Protein AF-A0A1C3NL38-F1 (afdb_monomer_lite)

Secondary structure (DSSP, 8-state):
-----HHHHHHHHHHHHHHHHHHHHHHHHHHHHHHHHHHS-----PPP--TT--EEE---TTTSS-GGG-EEETT------S-TTSBPTTSSBPPS-EEEEEEEEEE-TT--TTS-TTTT-EEEEEEEE---EEPPPP-SEES--SEEETTEEE-EEEEEEEEETTEEEEEEEEEEEES---------

pLDDT: mean 82.78, std 11.39, range [43.09, 95.5]

InterPro domains:
  IPR006311 Twin-arginine translocation pathway, signal sequence [PS51318] (1-37)
  IPR008557 Alkaline phosphatase PhoX [PF05787] (51-188)
  IPR019546 Twin-arginine translocation pathway, signal sequence, bacterial/archaeal [PF10518] (8-25)
  IPR019546 Twin-arginine translocation pathway, signal sequence, bacterial/archaeal [TIGR01409] (8-37)

Structure (mmCIF, N/CA/C/O backbone):
data_AF-A0A1C3NL38-F1
#
_entry.id   AF-A0A1C3NL38-F1
#
loop_
_atom_site.group_PDB
_atom_site.id
_atom_site.type_symbol
_atom_site.label_atom_id
_atom_site.label_alt_id
_atom_site.label_comp_id
_atom_site.label_asym_id
_atom_site.label_entity_id
_atom_site.label_seq_id
_atom_site.pdbx_PDB_ins_code
_atom_site.Cartn_x
_atom_site.Cartn_y
_atom_site.Cartn_z
_atom_site.occupancy
_atom_site.B_iso_or_equiv
_atom_site.auth_seq_id
_atom_site.auth_comp_id
_atom_site.auth_asym_id
_atom_site.auth_atom_id
_atom_site.pdbx_PDB_model_num
ATOM 1 N N . MET A 1 1 ? 46.539 16.475 67.174 1.00 43.09 1 MET A N 1
ATOM 2 C CA . MET A 1 1 ? 45.184 16.262 67.731 1.00 43.09 1 MET A CA 1
ATOM 3 C C . MET A 1 1 ? 44.188 16.919 66.783 1.00 43.09 1 MET A C 1
ATOM 5 O O . MET A 1 1 ? 44.286 18.130 66.623 1.00 43.09 1 MET A O 1
ATOM 9 N N . PRO A 1 2 ? 43.320 16.178 66.072 1.00 51.56 2 PRO A N 1
ATOM 10 C CA . PRO A 1 2 ? 42.312 16.804 65.223 1.00 51.56 2 PRO A CA 1
ATOM 11 C C . PRO A 1 2 ? 41.216 17.409 66.110 1.00 51.56 2 PRO A C 1
ATOM 13 O O . PRO A 1 2 ? 40.665 16.737 66.980 1.00 51.56 2 PRO A O 1
ATOM 16 N N . ILE A 1 3 ? 40.947 18.697 65.914 1.00 60.25 3 ILE A N 1
ATOM 17 C CA . ILE A 1 3 ? 39.916 19.451 66.630 1.00 60.25 3 ILE A CA 1
ATOM 18 C C . ILE A 1 3 ? 38.555 18.971 66.114 1.00 60.25 3 ILE A C 1
ATOM 20 O O . ILE A 1 3 ? 38.251 19.107 64.929 1.00 60.25 3 ILE A O 1
ATOM 24 N N . PHE A 1 4 ? 37.744 18.378 66.991 1.00 60.69 4 PHE A N 1
ATOM 25 C CA . PHE A 1 4 ? 36.340 18.102 66.698 1.00 60.69 4 PHE A CA 1
ATOM 26 C C . PHE A 1 4 ? 35.598 19.437 66.582 1.00 60.69 4 PHE A C 1
ATOM 28 O O . PHE A 1 4 ? 35.407 20.121 67.583 1.00 60.69 4 PHE A O 1
ATOM 35 N N . ASP A 1 5 ? 35.184 19.802 65.368 1.00 66.06 5 ASP A N 1
ATOM 36 C CA . ASP A 1 5 ? 34.376 20.996 65.118 1.00 66.06 5 ASP A CA 1
ATOM 37 C C . ASP A 1 5 ? 32.878 20.626 65.016 1.00 66.06 5 ASP A C 1
ATOM 39 O O . ASP A 1 5 ? 32.438 20.065 64.000 1.00 66.06 5 ASP A O 1
ATOM 43 N N . PRO A 1 6 ? 32.067 20.910 66.054 1.00 69.38 6 PRO A N 1
ATOM 44 C CA . PRO A 1 6 ? 30.634 20.630 66.050 1.00 69.38 6 PRO A CA 1
ATOM 45 C C . PRO A 1 6 ? 29.865 21.422 64.980 1.00 69.38 6 PRO A C 1
ATOM 47 O O . PRO A 1 6 ? 28.791 20.968 64.568 1.00 69.38 6 PRO A O 1
ATOM 50 N N . ALA A 1 7 ? 30.407 22.536 64.470 1.00 72.88 7 ALA A N 1
ATOM 51 C CA . ALA A 1 7 ? 29.762 23.347 63.439 1.00 72.88 7 ALA A CA 1
ATOM 52 C C . ALA A 1 7 ? 29.667 22.601 62.096 1.00 72.88 7 ALA A C 1
ATOM 54 O O . ALA A 1 7 ? 28.602 22.579 61.476 1.00 72.88 7 ALA A O 1
ATOM 55 N N . ARG A 1 8 ? 30.717 21.868 61.686 1.00 67.31 8 ARG A N 1
ATOM 56 C CA . ARG A 1 8 ? 30.687 21.023 60.468 1.00 67.31 8 ARG A CA 1
ATOM 57 C C . ARG A 1 8 ? 29.598 19.951 60.520 1.00 67.31 8 ARG A C 1
ATOM 59 O O . ARG A 1 8 ? 28.939 19.676 59.517 1.00 67.31 8 ARG A O 1
ATOM 66 N N . ARG A 1 9 ? 29.384 19.354 61.696 1.00 70.75 9 ARG A N 1
ATOM 67 C CA . ARG A 1 9 ? 28.349 18.329 61.901 1.00 70.75 9 ARG A CA 1
ATOM 68 C C . ARG A 1 9 ? 26.943 18.920 61.820 1.00 70.75 9 ARG A C 1
ATOM 70 O O . ARG A 1 9 ? 26.041 18.249 61.325 1.00 70.75 9 ARG A O 1
ATOM 77 N N . GLN A 1 10 ? 26.748 20.147 62.300 1.00 71.56 10 GLN A N 1
ATOM 78 C CA . GLN A 1 10 ? 25.460 20.830 62.190 1.00 71.56 10 GLN A CA 1
ATOM 79 C C . GLN A 1 10 ? 25.150 21.256 60.753 1.00 71.56 10 GLN A C 1
ATOM 81 O O . GLN A 1 10 ? 24.020 21.059 60.315 1.00 71.56 10 GLN A O 1
ATOM 86 N N . VAL A 1 11 ? 26.144 21.720 59.987 1.00 73.81 11 VAL A N 1
ATOM 87 C CA . VAL A 1 11 ? 25.968 22.055 58.560 1.00 73.81 11 VAL A CA 1
ATOM 88 C C . VAL A 1 11 ? 25.549 20.829 57.741 1.00 73.81 11 VAL A C 1
ATOM 90 O O . VAL A 1 11 ? 24.588 20.913 56.984 1.00 73.81 11 VAL A O 1
ATOM 93 N N . LEU A 1 12 ? 26.192 19.671 57.941 1.00 69.19 12 LEU A N 1
ATOM 94 C CA . LEU A 1 12 ? 25.828 18.413 57.262 1.00 69.19 12 LEU A CA 1
ATOM 95 C C . LEU A 1 12 ? 24.429 17.899 57.640 1.00 69.19 12 LEU A C 1
ATOM 97 O O . LEU A 1 12 ? 23.711 17.358 56.801 1.00 69.19 12 LEU A O 1
ATOM 101 N N . LYS A 1 13 ? 24.023 18.062 58.904 1.00 66.62 13 LYS A N 1
ATOM 102 C CA . LYS A 1 13 ? 22.668 17.705 59.353 1.00 66.62 13 LYS A CA 1
ATOM 103 C C . LYS A 1 13 ? 21.613 18.662 58.791 1.00 66.62 13 LYS A C 1
ATOM 105 O O . LYS A 1 13 ? 20.541 18.211 58.398 1.00 66.62 13 LYS A O 1
ATOM 110 N N . GLY A 1 14 ? 21.923 19.958 58.726 1.00 64.19 14 GLY A N 1
ATOM 111 C CA . GLY A 1 14 ? 21.049 20.979 58.150 1.00 64.19 14 GLY A CA 1
ATOM 112 C C . GLY A 1 14 ? 20.862 20.809 56.642 1.00 64.19 14 GLY A C 1
ATOM 113 O O . GLY A 1 14 ? 19.736 20.879 56.157 1.00 64.19 14 GLY A O 1
ATOM 114 N N . SER A 1 15 ? 21.929 20.496 55.901 1.00 63.72 15 SER A N 1
ATOM 115 C CA . SER A 1 15 ? 21.852 20.270 54.453 1.00 63.72 15 SER A CA 1
ATOM 116 C C . SER A 1 15 ? 21.071 19.003 54.090 1.00 63.72 15 SER A C 1
ATOM 118 O O . SER A 1 15 ? 20.264 19.035 53.162 1.00 63.72 15 SER A O 1
ATOM 120 N N . ALA A 1 16 ? 21.221 17.915 54.854 1.00 60.31 16 ALA A N 1
ATOM 121 C CA . ALA A 1 16 ? 20.424 16.701 54.668 1.00 60.31 16 ALA A CA 1
ATOM 122 C C . ALA A 1 16 ? 18.917 16.948 54.883 1.00 60.31 16 ALA A C 1
ATOM 124 O O . ALA A 1 16 ? 18.094 16.455 54.111 1.00 60.31 16 ALA A O 1
ATOM 125 N N . ALA A 1 17 ? 18.552 17.753 55.887 1.00 60.66 17 ALA A N 1
ATOM 126 C CA . ALA A 1 17 ? 17.159 18.111 56.154 1.00 60.66 17 ALA A CA 1
ATOM 127 C C . ALA A 1 17 ? 16.545 18.968 55.031 1.00 60.66 17 ALA A C 1
ATOM 129 O O . ALA A 1 17 ? 15.412 18.720 54.620 1.00 60.66 17 ALA A O 1
ATOM 130 N N . VAL A 1 18 ? 17.301 19.929 54.485 1.00 63.94 18 VAL A N 1
ATOM 131 C CA . VAL A 1 18 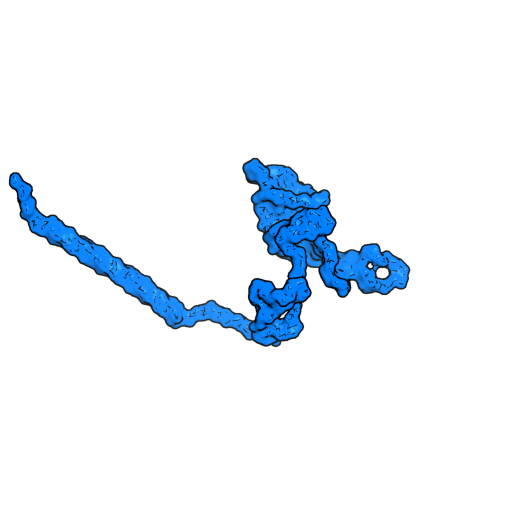? 16.855 20.774 53.360 1.00 63.94 18 VAL A CA 1
ATOM 132 C C . VAL A 1 18 ? 16.649 19.948 52.085 1.00 63.94 18 VAL A C 1
ATOM 134 O O . VAL A 1 18 ? 15.637 20.113 51.405 1.00 63.94 18 VAL A O 1
ATOM 137 N N . MET A 1 19 ? 17.554 19.011 51.788 1.00 64.31 19 MET A N 1
ATOM 138 C CA . MET A 1 19 ? 17.425 18.112 50.632 1.00 64.31 19 MET A CA 1
ATOM 139 C C . MET A 1 19 ? 16.209 17.183 50.755 1.00 64.31 19 MET A C 1
ATOM 141 O O . MET A 1 19 ? 15.470 17.006 49.786 1.00 64.31 19 MET A O 1
ATOM 145 N N . ALA A 1 20 ? 15.959 16.630 51.947 1.00 59.84 20 ALA A N 1
ATOM 146 C CA . ALA A 1 20 ? 14.792 15.785 52.203 1.00 59.84 20 ALA A CA 1
ATOM 147 C C . ALA A 1 20 ? 13.471 16.567 52.083 1.00 59.84 20 ALA A C 1
ATOM 149 O O . ALA A 1 20 ? 12.524 16.082 51.466 1.00 59.84 20 ALA A O 1
ATOM 150 N N . ALA A 1 21 ? 13.418 17.798 52.604 1.00 63.69 21 ALA A N 1
ATOM 151 C CA . ALA A 1 21 ? 12.253 18.671 52.462 1.00 63.69 21 ALA A CA 1
ATOM 152 C C . ALA A 1 21 ? 11.991 19.051 50.993 1.00 63.69 21 ALA A C 1
ATOM 154 O O . ALA A 1 21 ? 10.844 19.028 50.547 1.00 63.69 21 ALA A O 1
ATOM 155 N N . GLY A 1 22 ? 13.047 19.326 50.219 1.00 67.19 22 GLY A N 1
ATOM 156 C CA . GLY A 1 22 ? 12.946 19.589 48.781 1.00 67.19 22 GLY A CA 1
ATOM 157 C C . GLY A 1 22 ? 12.440 18.384 47.980 1.00 67.19 22 GLY A C 1
ATOM 158 O O . GLY A 1 22 ? 11.599 18.547 47.097 1.00 67.19 22 GLY A O 1
ATOM 159 N N . ALA A 1 23 ? 12.893 17.172 48.318 1.00 69.69 23 ALA A N 1
ATOM 160 C CA . ALA A 1 23 ? 12.442 15.933 47.680 1.00 69.69 23 ALA A CA 1
ATOM 161 C C . ALA A 1 23 ? 10.980 15.590 48.014 1.00 69.69 23 ALA A C 1
ATOM 163 O O . ALA A 1 23 ? 10.221 15.191 47.136 1.00 69.69 23 ALA A O 1
ATOM 164 N N . LEU A 1 24 ? 10.557 15.782 49.267 1.00 74.38 24 LEU A N 1
ATOM 165 C CA . LEU A 1 24 ? 9.160 15.590 49.666 1.00 74.38 24 LEU A CA 1
ATOM 166 C C . LEU A 1 24 ? 8.241 16.640 49.030 1.00 74.38 24 LEU A C 1
ATOM 168 O O . LEU A 1 24 ? 7.151 16.303 48.574 1.00 74.38 24 LEU A O 1
ATOM 172 N N . GLY A 1 25 ? 8.689 17.896 48.947 1.00 74.81 25 GLY A N 1
ATOM 173 C CA . GLY A 1 25 ? 7.954 18.966 48.273 1.00 74.81 25 GLY A CA 1
ATOM 174 C C . GLY A 1 25 ? 7.772 18.703 46.776 1.00 74.81 25 GLY A C 1
ATOM 175 O O . GLY A 1 25 ? 6.667 18.862 46.256 1.00 74.81 25 GLY A O 1
ATOM 176 N N . SER A 1 26 ? 8.821 18.241 46.087 1.00 73.06 26 SER A N 1
ATOM 177 C CA . SER A 1 26 ? 8.750 17.916 44.658 1.00 73.06 26 SER A CA 1
ATOM 178 C C . SER A 1 26 ? 7.904 16.672 44.380 1.00 73.06 26 SER A C 1
ATOM 180 O O . SER A 1 26 ? 7.097 16.698 43.449 1.00 73.06 26 SER A O 1
ATOM 182 N N . LEU A 1 27 ? 7.998 15.626 45.212 1.00 79.56 27 LEU A N 1
ATOM 183 C CA . LEU A 1 27 ? 7.108 14.464 45.121 1.00 79.56 27 LEU A CA 1
ATOM 184 C C . LEU A 1 27 ? 5.652 14.857 45.358 1.00 79.56 27 LEU A C 1
ATOM 186 O O . LEU A 1 27 ? 4.790 14.446 44.592 1.00 79.56 27 LEU A O 1
ATOM 190 N N . SER A 1 28 ? 5.370 15.684 46.365 1.00 78.69 28 SER A N 1
ATOM 191 C CA . SER A 1 28 ? 4.002 16.120 46.666 1.00 78.69 28 SER A CA 1
ATOM 192 C C . SER A 1 28 ? 3.419 16.991 45.544 1.00 78.69 28 SER A C 1
ATOM 194 O O . SER A 1 28 ? 2.253 16.842 45.182 1.00 78.69 28 SER A O 1
ATOM 196 N N . ALA A 1 29 ? 4.243 17.831 44.904 1.00 79.00 29 ALA A N 1
ATOM 197 C CA . ALA A 1 29 ? 3.858 18.581 43.707 1.00 79.00 29 ALA A CA 1
ATOM 198 C C . ALA A 1 29 ? 3.630 17.675 42.479 1.00 79.00 29 ALA A C 1
ATOM 200 O O . ALA A 1 29 ? 2.726 17.916 41.681 1.00 79.00 29 ALA A O 1
ATOM 201 N N . LEU A 1 30 ? 4.414 16.606 42.314 1.00 77.75 30 LEU A N 1
ATOM 202 C CA . LEU A 1 30 ? 4.166 15.584 41.290 1.00 77.75 30 LEU A CA 1
ATOM 203 C C . LEU A 1 30 ? 2.865 14.822 41.572 1.00 77.75 30 LEU A C 1
ATOM 205 O O . LEU A 1 30 ? 2.072 14.610 40.655 1.00 77.75 30 LEU A O 1
ATOM 209 N N . GLN A 1 31 ? 2.620 14.464 42.833 1.00 83.56 31 GLN A N 1
ATOM 210 C CA . GLN A 1 31 ? 1.405 13.788 43.281 1.00 83.56 31 GLN A CA 1
ATOM 211 C C . GLN A 1 31 ? 0.169 14.665 43.045 1.00 83.56 31 GLN A C 1
ATOM 213 O O . GLN A 1 31 ? -0.839 14.176 42.541 1.00 83.56 31 GLN A O 1
ATOM 218 N N . SER A 1 32 ? 0.252 15.966 43.345 1.00 81.38 32 SER A N 1
ATOM 219 C CA . SER A 1 32 ? -0.847 16.910 43.125 1.00 81.38 32 SER A CA 1
ATOM 220 C C . SER A 1 32 ? -1.116 17.132 41.639 1.00 81.38 32 SER A C 1
ATOM 222 O O . SER A 1 32 ? -2.275 17.156 41.232 1.00 81.38 32 SER A O 1
ATOM 224 N N . ARG A 1 33 ? -0.077 17.198 40.794 1.00 78.38 33 ARG A N 1
ATOM 225 C CA . ARG A 1 33 ? -0.245 17.242 39.331 1.00 78.38 33 ARG A CA 1
ATOM 226 C C . ARG A 1 33 ? -0.879 15.968 38.777 1.00 78.38 33 ARG A C 1
ATOM 228 O O . ARG A 1 33 ? -1.719 16.071 37.889 1.00 78.38 33 ARG A O 1
ATOM 235 N N . GLN A 1 34 ? -0.524 14.794 39.299 1.00 79.81 34 GLN A N 1
ATOM 236 C CA . GLN A 1 34 ? -1.177 13.538 38.916 1.00 79.81 34 GLN A CA 1
ATOM 237 C C . GLN A 1 34 ? -2.639 13.489 39.376 1.00 79.81 34 GLN A C 1
ATOM 239 O O . GLN A 1 34 ? -3.508 13.126 38.588 1.00 79.81 34 GLN A O 1
ATOM 244 N N . ALA A 1 35 ? -2.935 13.919 40.604 1.00 75.94 35 ALA A N 1
ATOM 245 C CA . ALA A 1 35 ? -4.302 13.996 41.114 1.00 75.94 35 ALA A CA 1
ATOM 246 C C . ALA A 1 35 ? -5.160 14.991 40.312 1.00 75.94 35 ALA A C 1
ATOM 248 O O . ALA A 1 35 ? -6.294 14.680 39.958 1.00 75.94 35 ALA A O 1
ATOM 249 N N . HIS A 1 36 ? -4.605 16.151 39.946 1.00 75.94 36 HIS A N 1
ATOM 250 C CA . HIS A 1 36 ? -5.272 17.110 39.063 1.00 75.94 36 HIS A CA 1
ATOM 251 C C . HIS A 1 36 ? -5.460 16.576 37.641 1.00 75.94 36 HIS A C 1
ATOM 253 O O . HIS A 1 36 ? -6.476 16.884 37.029 1.00 75.94 36 HIS A O 1
ATOM 259 N N . ALA A 1 37 ? -4.536 15.770 37.114 1.00 65.31 37 ALA A N 1
ATOM 260 C CA . ALA A 1 37 ? -4.701 15.123 35.812 1.00 65.31 37 ALA A CA 1
ATOM 261 C C . ALA A 1 37 ? -5.766 14.012 35.836 1.00 65.31 37 ALA A C 1
ATOM 263 O O . ALA A 1 37 ? -6.482 13.847 34.856 1.00 65.31 37 ALA A O 1
ATOM 264 N N . ALA A 1 38 ? -5.900 13.289 36.951 1.00 65.94 38 ALA A N 1
ATOM 265 C CA . ALA A 1 38 ? -6.928 12.266 37.142 1.00 65.94 38 ALA A CA 1
ATOM 266 C C . ALA A 1 38 ? -8.327 12.858 37.402 1.00 65.94 38 ALA A C 1
ATOM 268 O O . ALA A 1 38 ? -9.328 12.264 37.012 1.00 65.94 38 ALA A O 1
ATOM 269 N N . ALA A 1 39 ? -8.397 14.016 38.069 1.00 67.06 39 ALA A N 1
ATOM 270 C CA . ALA A 1 39 ? -9.647 14.716 38.374 1.00 67.06 39 ALA A CA 1
ATOM 271 C C . ALA A 1 39 ? -10.075 15.711 37.284 1.00 67.06 39 ALA A C 1
ATOM 273 O O . ALA A 1 39 ? -11.237 16.117 37.246 1.00 67.06 39 ALA A O 1
ATOM 274 N N . SER A 1 40 ? -9.158 16.119 36.403 1.00 58.78 40 SER A N 1
ATOM 275 C CA . SER A 1 40 ? -9.531 16.847 35.194 1.00 58.78 40 SER A CA 1
ATOM 276 C C . SER A 1 40 ? -10.291 15.875 34.303 1.00 58.78 40 SER A C 1
ATOM 278 O O . SER A 1 40 ? -9.727 14.830 33.968 1.00 58.78 40 SER A O 1
ATOM 280 N N . PR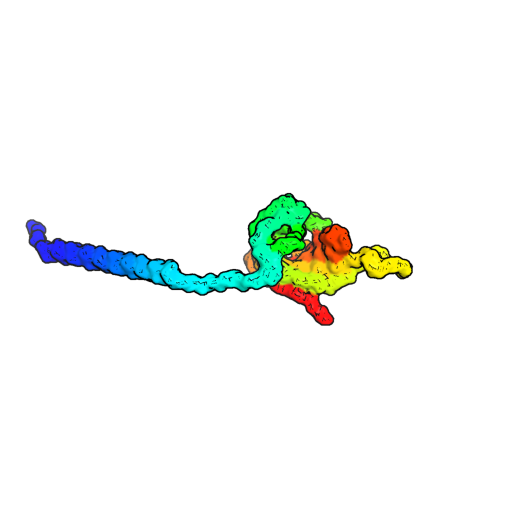O A 1 41 ? -11.541 16.173 33.904 1.00 57.19 41 PRO A N 1
ATOM 281 C CA . PRO A 1 41 ? -12.186 15.389 32.872 1.00 57.19 41 PRO A CA 1
ATOM 282 C C . PRO A 1 41 ? -11.249 15.450 31.677 1.00 57.19 41 PRO A C 1
ATOM 284 O O . PRO A 1 41 ? -10.981 16.527 31.140 1.00 57.19 41 PRO A O 1
ATOM 287 N N . SER A 1 42 ? -10.662 14.308 31.325 1.00 59.03 42 SER A N 1
ATOM 288 C CA . SER A 1 42 ? -9.885 14.214 30.108 1.00 59.03 42 SER A CA 1
ATOM 289 C C . SER A 1 42 ? -10.756 14.807 29.015 1.00 59.03 42 SER A C 1
ATOM 291 O O . SER A 1 42 ? -11.906 14.386 28.863 1.00 59.03 42 SER A O 1
ATOM 293 N N . THR A 1 43 ? -10.213 15.705 28.203 1.00 54.38 43 THR A N 1
ATOM 294 C CA . THR A 1 43 ? -10.733 15.937 26.857 1.00 54.38 43 THR A CA 1
ATOM 295 C C . THR A 1 43 ? -10.482 14.674 26.018 1.00 54.38 43 THR A C 1
ATOM 297 O O . THR A 1 43 ? -9.939 14.730 24.921 1.00 54.38 43 THR A O 1
ATOM 300 N N . GLN A 1 44 ? -10.827 13.491 26.544 1.00 54.00 44 GLN A N 1
ATOM 301 C CA . GLN A 1 44 ? -11.242 12.378 25.727 1.00 54.00 44 GLN A CA 1
ATOM 302 C C . GLN A 1 44 ? -12.458 12.922 25.006 1.00 54.00 44 GLN A C 1
ATOM 304 O O . GLN A 1 44 ? -13.545 13.048 25.569 1.00 54.00 44 GLN A O 1
ATOM 309 N N . LEU A 1 45 ? -12.231 13.320 23.760 1.00 58.97 45 LEU A N 1
ATOM 310 C CA . LEU A 1 45 ? -13.275 13.334 22.764 1.00 58.97 45 LEU A CA 1
ATOM 311 C C . LEU A 1 45 ? -13.877 11.932 22.838 1.00 58.97 45 LEU A C 1
ATOM 313 O O . LEU A 1 45 ? -13.303 10.981 22.308 1.00 58.97 45 LEU A O 1
ATOM 317 N N . ALA A 1 46 ? -14.967 11.779 23.596 1.00 60.22 46 ALA A N 1
ATOM 318 C CA . ALA A 1 46 ? -15.775 10.583 23.504 1.00 60.22 46 ALA A CA 1
ATOM 319 C C . ALA A 1 46 ? -16.015 10.391 22.003 1.00 60.22 46 ALA A C 1
ATOM 321 O O . ALA A 1 46 ? -16.346 11.384 21.337 1.00 60.22 46 ALA A O 1
ATOM 322 N N . PRO A 1 47 ? -15.760 9.192 21.448 1.00 65.75 47 PRO A N 1
ATOM 323 C CA . PRO A 1 47 ? -15.959 8.960 20.030 1.00 65.75 47 PRO A CA 1
ATOM 324 C C . PRO A 1 47 ? -17.330 9.506 19.660 1.00 65.75 47 PRO A C 1
ATOM 326 O O . PRO A 1 47 ? -18.322 9.156 20.306 1.00 65.75 47 PRO A O 1
ATOM 329 N N . VAL A 1 48 ? -17.367 10.432 18.697 1.00 70.81 48 VAL A N 1
ATOM 330 C CA . VAL A 1 48 ? -18.628 11.013 18.236 1.00 70.81 48 VAL A CA 1
ATOM 331 C C . VAL A 1 48 ? -19.562 9.839 17.950 1.00 70.81 48 VAL A C 1
ATOM 333 O O . VAL A 1 48 ? -19.146 8.941 17.210 1.00 70.81 48 VAL A O 1
ATOM 336 N N . PRO A 1 49 ? -20.770 9.795 18.548 1.00 71.19 49 PRO A N 1
ATOM 337 C CA . PRO A 1 49 ? -21.677 8.677 18.361 1.00 71.19 49 PRO A CA 1
ATOM 338 C C . PRO A 1 49 ? -21.846 8.391 16.870 1.00 71.19 49 PRO A C 1
ATOM 340 O O . PRO A 1 49 ? -22.343 9.225 16.108 1.00 71.19 49 PRO A O 1
ATOM 343 N N . SER A 1 50 ? -21.361 7.228 16.441 1.00 76.50 50 SER A N 1
ATOM 344 C CA . SER A 1 50 ? -21.435 6.833 15.043 1.00 76.50 50 SER A CA 1
ATOM 345 C C . SER A 1 50 ? -22.894 6.601 14.676 1.00 76.50 50 SER A C 1
ATOM 347 O O . SER A 1 50 ? -23.618 5.898 15.382 1.00 76.50 50 SER A O 1
ATOM 349 N N . ARG A 1 51 ? -23.319 7.122 13.521 1.00 84.94 51 ARG A N 1
ATOM 350 C CA . ARG A 1 51 ? -24.648 6.824 12.954 1.00 84.94 51 ARG A CA 1
ATOM 351 C C . ARG A 1 51 ? -24.838 5.334 12.651 1.00 84.94 51 ARG A C 1
ATOM 353 O O . ARG A 1 51 ? -25.964 4.898 12.455 1.00 84.94 51 ARG A O 1
ATOM 360 N N . TYR A 1 52 ? -23.745 4.574 12.610 1.00 82.19 52 TYR A N 1
ATOM 361 C CA . TYR A 1 52 ? -23.731 3.145 12.317 1.00 82.19 52 TYR A CA 1
ATOM 362 C C . TYR A 1 52 ? -23.819 2.257 13.572 1.00 82.19 52 TYR A C 1
ATOM 364 O O . TYR A 1 52 ? -23.866 1.038 13.443 1.00 82.19 52 TYR A O 1
ATOM 372 N N . GLY A 1 53 ? -23.869 2.842 14.774 1.00 85.69 53 GLY A N 1
ATOM 373 C CA . GLY A 1 53 ? -23.954 2.102 16.035 1.00 85.69 53 GLY A CA 1
ATOM 374 C C . GLY A 1 53 ? -22.594 1.834 16.698 1.00 85.69 53 GLY A C 1
ATOM 375 O O . GLY A 1 53 ? -21.570 2.367 16.256 1.00 85.69 53 GLY A O 1
ATOM 376 N N . PRO A 1 54 ? -22.580 1.058 17.799 1.00 86.56 54 PRO A N 1
ATOM 377 C CA . PRO A 1 54 ? -21.365 0.762 18.550 1.00 86.56 54 PRO A CA 1
ATOM 378 C C . PRO A 1 54 ? -20.409 -0.110 17.734 1.00 86.56 54 PRO A C 1
ATOM 380 O O . PRO A 1 54 ? -20.833 -0.939 16.930 1.00 86.56 54 PRO A O 1
ATOM 383 N N . LEU A 1 55 ? -19.110 0.073 17.961 1.00 86.56 55 LEU A N 1
ATOM 384 C CA . LEU A 1 55 ? -18.074 -0.737 17.334 1.00 86.56 55 LEU A CA 1
ATOM 385 C C . LEU A 1 55 ? -17.928 -2.063 18.094 1.00 86.56 55 LEU A C 1
ATOM 387 O O . LEU A 1 55 ? -17.938 -2.079 19.324 1.00 86.56 55 LEU A O 1
ATOM 391 N N . ALA A 1 56 ? -17.781 -3.165 17.365 1.00 85.94 56 ALA A N 1
ATOM 392 C CA . ALA A 1 56 ? -17.517 -4.485 17.929 1.00 85.94 56 ALA A CA 1
ATOM 393 C C . ALA A 1 56 ? -16.452 -5.213 17.096 1.00 85.94 56 ALA A C 1
ATOM 395 O O . ALA A 1 56 ? -16.381 -4.979 15.888 1.00 85.94 56 ALA A O 1
ATOM 396 N N . PRO A 1 57 ? -15.619 -6.087 17.694 1.00 88.88 57 PRO A N 1
ATOM 397 C CA . PRO A 1 57 ? -14.628 -6.851 16.942 1.00 88.88 57 PRO A CA 1
ATOM 398 C C . PRO A 1 57 ? -15.287 -7.674 15.832 1.00 88.88 57 PRO A C 1
ATOM 400 O O . PRO A 1 57 ? -16.227 -8.426 16.090 1.00 88.88 57 PRO A O 1
ATOM 403 N N . VAL A 1 58 ? -14.771 -7.557 14.609 1.00 88.62 58 VAL A N 1
ATOM 404 C CA . VAL A 1 58 ? -15.231 -8.347 13.459 1.00 88.62 58 VAL A CA 1
ATOM 405 C C . VAL A 1 58 ? -14.107 -9.275 13.001 1.00 88.62 58 VAL A C 1
ATOM 407 O O . VAL A 1 58 ? -12.934 -8.896 12.992 1.00 88.62 58 VAL A O 1
ATOM 410 N N . ALA A 1 59 ? -14.452 -10.512 12.644 1.00 89.31 59 ALA A N 1
ATOM 411 C CA . ALA A 1 59 ? -13.503 -11.453 12.063 1.00 89.31 59 ALA A CA 1
ATOM 412 C C . ALA A 1 59 ? -13.182 -11.060 10.615 1.00 89.31 59 ALA A C 1
ATOM 414 O O . ALA A 1 59 ? -14.082 -10.778 9.822 1.00 89.31 59 ALA A O 1
ATOM 415 N N . ASP A 1 60 ? -11.897 -11.057 10.277 1.00 89.38 60 ASP A N 1
ATOM 416 C CA . ASP A 1 60 ? -11.423 -10.873 8.913 1.00 89.38 60 ASP A CA 1
ATOM 417 C C . ASP A 1 60 ? -11.918 -12.017 8.024 1.00 89.38 60 ASP A C 1
ATOM 419 O O . ASP A 1 60 ? -11.744 -13.190 8.350 1.00 89.38 60 ASP A O 1
ATOM 423 N N . GLN A 1 61 ? -12.480 -11.692 6.863 1.00 89.44 61 GLN A N 1
ATOM 424 C CA . GLN A 1 61 ? -12.922 -12.699 5.898 1.00 89.44 61 GLN A CA 1
ATOM 425 C C . GLN A 1 61 ? -11.768 -13.502 5.280 1.00 89.44 61 GLN A C 1
ATOM 427 O O . GLN A 1 61 ? -12.010 -14.597 4.775 1.00 89.44 61 GLN A O 1
ATOM 432 N N . SER A 1 62 ? -10.537 -12.979 5.283 1.00 86.62 62 SER A N 1
ATOM 433 C CA . SER A 1 62 ? -9.375 -13.706 4.751 1.00 86.62 62 SER A CA 1
ATOM 434 C C . SER A 1 62 ? -8.793 -14.702 5.754 1.00 86.62 62 SER A C 1
ATOM 436 O O . SER A 1 62 ? -8.476 -15.823 5.370 1.00 86.62 62 SER A O 1
ATOM 438 N N . THR A 1 63 ? -8.649 -14.318 7.024 1.00 85.25 63 THR A N 1
ATOM 439 C CA . THR A 1 63 ? -7.991 -15.157 8.046 1.00 85.25 63 THR A CA 1
ATOM 440 C C . THR A 1 63 ? -8.950 -15.835 9.024 1.00 85.25 63 THR A C 1
ATOM 442 O O . THR A 1 63 ? -8.548 -16.754 9.731 1.00 85.25 63 THR A O 1
ATOM 445 N N . GLY A 1 64 ? -10.208 -15.395 9.098 1.00 83.75 64 GLY A N 1
ATOM 446 C CA . GLY A 1 64 ? -11.184 -15.856 10.091 1.00 83.75 64 GLY A CA 1
ATOM 447 C C . GLY A 1 64 ? -10.922 -15.342 11.511 1.00 83.75 64 GLY A C 1
ATOM 448 O O . GLY A 1 64 ? -11.655 -15.694 12.433 1.00 83.75 64 GLY A O 1
ATOM 449 N N . LEU A 1 65 ? -9.896 -14.509 11.703 1.00 84.44 65 LEU A N 1
ATOM 450 C CA . LEU A 1 65 ? -9.498 -13.978 13.003 1.00 84.44 65 LEU A CA 1
ATOM 451 C C . LEU A 1 65 ? -9.873 -12.497 13.116 1.00 84.44 65 LEU A C 1
ATOM 453 O O . LEU A 1 65 ? -9.830 -11.774 12.121 1.00 84.44 65 LEU A O 1
ATOM 457 N N . PRO A 1 66 ? -10.224 -11.999 14.313 1.00 80.75 66 PRO A N 1
ATOM 458 C CA . PRO A 1 66 ? -10.366 -10.568 14.541 1.00 80.75 66 PRO A CA 1
ATOM 459 C C . PRO A 1 66 ? -8.978 -9.916 14.546 1.00 80.75 66 PRO A C 1
ATOM 461 O O . PRO A 1 66 ? -8.323 -9.805 15.585 1.00 80.75 66 PRO A O 1
ATOM 464 N N . LEU A 1 67 ? -8.502 -9.517 13.367 1.00 77.81 67 LEU A N 1
ATOM 465 C CA . LEU A 1 67 ? -7.201 -8.878 13.217 1.00 77.81 67 LEU A CA 1
ATOM 466 C C . LEU A 1 67 ? -7.196 -7.513 13.902 1.00 77.81 67 LEU A C 1
ATOM 468 O O . LEU A 1 67 ? -8.138 -6.738 13.759 1.00 77.81 67 LEU A O 1
ATOM 472 N N . LEU A 1 68 ? -6.119 -7.234 14.645 1.00 62.38 68 LEU A N 1
ATOM 473 C CA . LEU A 1 68 ? -5.805 -5.930 15.249 1.00 62.38 68 LEU A CA 1
ATOM 474 C C . LEU A 1 68 ? -6.960 -5.270 16.019 1.00 62.38 68 LEU A C 1
ATOM 476 O O . LEU A 1 68 ? -7.052 -4.047 16.049 1.00 62.38 68 LEU A O 1
ATOM 480 N N . GLN A 1 69 ? -7.850 -6.067 16.625 1.00 65.06 69 GLN A N 1
ATOM 481 C CA . GLN A 1 69 ? -9.070 -5.553 17.256 1.00 65.06 69 GLN A CA 1
ATOM 482 C C . GLN A 1 69 ? -9.813 -4.570 16.338 1.00 65.06 69 GLN A C 1
ATOM 484 O O . GLN A 1 69 ? -10.280 -3.525 16.796 1.00 65.06 69 GLN A O 1
ATOM 489 N N . LEU A 1 70 ? -9.887 -4.867 15.036 1.00 73.56 70 LEU A N 1
ATOM 490 C CA . LEU A 1 70 ? -10.625 -4.030 14.109 1.00 73.56 70 LEU A CA 1
ATOM 491 C C . LEU A 1 70 ? -12.103 -4.128 14.472 1.00 73.56 70 LEU A C 1
ATOM 493 O O . LEU A 1 70 ? -12.773 -5.140 14.242 1.00 73.56 70 LEU A O 1
ATOM 497 N N . GLN A 1 71 ? -12.576 -3.072 15.122 1.00 83.44 71 GLN A N 1
ATOM 498 C CA . GLN A 1 71 ? -13.944 -2.967 15.568 1.00 83.44 71 GLN A CA 1
ATOM 499 C C . GLN A 1 71 ? -14.730 -2.204 14.512 1.00 83.44 71 GLN A C 1
ATOM 501 O O . GLN A 1 71 ? -14.403 -1.062 14.188 1.00 83.44 71 GLN A O 1
ATOM 506 N N . LEU A 1 72 ? -15.759 -2.844 13.971 1.00 84.56 72 LEU A N 1
ATOM 507 C CA . LEU A 1 72 ? -16.651 -2.239 12.994 1.00 84.56 72 LEU A CA 1
ATOM 508 C C . LEU A 1 72 ? -18.066 -2.166 13.570 1.00 84.56 72 LEU A C 1
ATOM 510 O O . LEU A 1 72 ? -18.407 -2.950 14.462 1.00 84.56 72 LEU A O 1
ATOM 514 N N . PRO A 1 73 ? -18.901 -1.233 13.089 1.00 87.50 73 PRO A N 1
ATOM 515 C CA . PRO A 1 73 ? -20.306 -1.231 13.447 1.00 87.50 73 PRO A CA 1
ATOM 516 C C . PRO A 1 73 ? -21.012 -2.492 12.937 1.00 87.50 73 PRO A C 1
ATOM 518 O O . PRO A 1 73 ? -20.546 -3.169 12.015 1.00 87.50 73 PRO A O 1
ATOM 521 N N . GLN A 1 74 ? -22.172 -2.798 13.513 1.00 84.81 74 GLN A N 1
ATOM 522 C CA . GLN A 1 74 ? -22.961 -3.953 13.097 1.00 84.81 74 GLN A CA 1
ATOM 523 C C . GLN A 1 74 ? -23.307 -3.888 11.596 1.00 84.81 74 GLN A C 1
ATOM 525 O O . GLN A 1 74 ? -23.732 -2.855 11.085 1.00 84.81 74 GLN A O 1
ATOM 530 N N . GLY A 1 75 ? -23.141 -5.014 10.895 1.00 87.12 75 GLY A N 1
ATOM 531 C CA . GLY A 1 75 ? -23.433 -5.143 9.461 1.00 87.12 75 GLY A CA 1
ATOM 532 C C . GLY A 1 75 ? -22.251 -4.842 8.534 1.00 87.12 75 GLY A C 1
ATOM 533 O O . GLY A 1 75 ? -22.353 -5.080 7.333 1.00 87.12 75 GLY A O 1
ATOM 534 N N . PHE A 1 76 ? -21.124 -4.377 9.073 1.00 89.38 76 PHE A N 1
ATOM 535 C CA . PHE A 1 76 ? -19.896 -4.191 8.308 1.00 89.38 76 PHE A CA 1
ATOM 536 C C . PHE A 1 76 ? -19.008 -5.434 8.380 1.00 89.38 76 PHE A C 1
ATOM 538 O O . PHE A 1 76 ? -18.920 -6.113 9.401 1.00 89.38 76 PHE A O 1
ATOM 545 N N . SER A 1 77 ? -18.306 -5.702 7.284 1.00 89.62 77 SER A N 1
ATOM 546 C CA . SER A 1 77 ? -17.309 -6.765 7.177 1.00 89.62 77 SER A CA 1
ATOM 547 C C . SER A 1 77 ? -16.078 -6.240 6.459 1.00 89.62 77 SER A C 1
ATOM 549 O O . SER A 1 77 ? -16.192 -5.351 5.615 1.00 89.62 77 SER A O 1
ATOM 551 N N . TYR A 1 78 ? -14.919 -6.822 6.739 1.00 89.75 78 TYR A N 1
ATOM 552 C CA . TYR A 1 78 ? -13.678 -6.485 6.054 1.00 89.75 78 TYR A CA 1
ATOM 553 C C . TYR A 1 78 ? -12.937 -7.741 5.620 1.00 89.75 78 TYR A C 1
ATOM 555 O O . TYR A 1 78 ? -13.189 -8.846 6.106 1.00 89.75 78 TYR A O 1
ATOM 563 N N . ARG A 1 79 ? -12.008 -7.530 4.694 1.00 89.50 79 ARG A N 1
ATOM 564 C CA . ARG A 1 79 ? -11.118 -8.556 4.185 1.00 89.50 79 ARG A CA 1
ATOM 565 C C . ARG A 1 79 ? -9.710 -7.995 4.057 1.00 89.50 79 ARG A C 1
ATOM 567 O O . ARG A 1 79 ? -9.520 -6.997 3.364 1.00 89.50 79 ARG A O 1
ATOM 574 N N . SER A 1 80 ? -8.740 -8.634 4.694 1.00 90.06 80 SER A N 1
ATOM 575 C CA . SER A 1 80 ? -7.322 -8.304 4.544 1.00 90.06 80 SER A CA 1
ATOM 576 C C . SER A 1 80 ? -6.763 -8.851 3.222 1.00 90.06 80 SER A C 1
ATOM 578 O O . SER A 1 80 ? -7.211 -9.891 2.727 1.00 90.06 80 SER A O 1
ATOM 580 N N . PHE A 1 81 ? -5.795 -8.153 2.626 1.00 91.56 81 PHE A N 1
ATOM 581 C CA . PHE A 1 81 ? -5.148 -8.568 1.380 1.00 91.56 81 PHE A CA 1
ATOM 582 C C . PHE A 1 81 ? -3.738 -7.983 1.252 1.00 91.56 81 PHE A C 1
ATOM 584 O O . PHE A 1 81 ? -3.498 -6.860 1.697 1.00 91.56 81 PHE A O 1
ATOM 591 N N . GLY A 1 82 ? -2.832 -8.748 0.630 1.00 90.62 82 GLY A N 1
ATOM 592 C CA . GLY A 1 82 ? -1.469 -8.329 0.302 1.00 90.62 82 GLY A CA 1
ATOM 593 C C . GLY A 1 82 ? -0.652 -7.937 1.526 1.00 90.62 82 GLY A C 1
ATOM 594 O O . GLY A 1 82 ? -0.351 -6.752 1.679 1.00 90.62 82 GLY A O 1
ATOM 595 N N . TRP A 1 83 ? -0.357 -8.900 2.406 1.00 92.56 83 TRP A N 1
ATOM 596 C CA . TRP A 1 83 ? 0.338 -8.671 3.675 1.00 92.56 83 TRP A CA 1
ATOM 597 C C . TRP A 1 83 ? 1.843 -8.539 3.459 1.00 92.56 83 TRP A C 1
ATOM 599 O O . TRP A 1 83 ? 2.406 -9.160 2.565 1.00 92.56 83 TRP A O 1
ATOM 609 N N . SER A 1 84 ? 2.513 -7.760 4.305 1.00 92.75 84 SER A N 1
ATOM 610 C CA . SER A 1 84 ? 3.967 -7.603 4.248 1.00 92.75 84 SER A CA 1
ATOM 611 C C . SER A 1 84 ? 4.669 -8.959 4.366 1.00 92.75 84 SER A C 1
ATOM 613 O O . SER A 1 84 ? 4.417 -9.706 5.311 1.00 92.75 84 SER A O 1
ATOM 615 N N . GLY A 1 85 ? 5.575 -9.257 3.438 1.00 91.88 85 GLY A N 1
ATOM 616 C CA . GLY A 1 85 ? 6.298 -10.528 3.384 1.00 91.88 85 GLY A CA 1
ATOM 617 C C . GLY A 1 85 ? 5.577 -11.658 2.642 1.00 91.88 85 GLY A C 1
ATOM 618 O O . GLY A 1 85 ? 6.248 -12.620 2.265 1.00 91.88 85 GLY A O 1
ATOM 619 N N . ASP A 1 86 ? 4.273 -11.541 2.365 1.00 91.94 86 ASP A N 1
ATOM 620 C CA . ASP A 1 86 ? 3.574 -12.509 1.514 1.00 91.94 86 ASP A CA 1
ATOM 621 C C . ASP A 1 86 ? 4.122 -12.462 0.091 1.00 91.94 86 ASP A C 1
ATOM 623 O O . ASP A 1 86 ? 4.540 -11.418 -0.411 1.00 91.94 86 ASP A O 1
ATOM 627 N N . ARG A 1 87 ? 4.105 -13.608 -0.586 1.00 94.31 87 ARG A N 1
ATOM 628 C CA . ARG A 1 87 ? 4.584 -13.708 -1.961 1.00 94.31 87 ARG A CA 1
ATOM 629 C C . ARG A 1 87 ? 3.603 -13.023 -2.917 1.00 94.31 87 ARG A C 1
ATOM 631 O O . ARG A 1 87 ? 2.438 -13.405 -2.979 1.00 94.31 87 ARG A O 1
ATOM 638 N N . MET A 1 88 ? 4.102 -12.041 -3.660 1.00 94.38 88 MET A N 1
ATOM 639 C CA . MET A 1 88 ? 3.412 -11.385 -4.772 1.00 94.38 88 MET A CA 1
ATOM 640 C C . MET A 1 88 ? 3.427 -12.267 -6.032 1.00 94.38 88 MET A C 1
ATOM 642 O O . MET A 1 88 ? 4.121 -13.291 -6.078 1.00 94.38 88 MET A O 1
ATOM 646 N N . ASP A 1 89 ? 2.696 -11.861 -7.071 1.00 93.62 89 ASP A N 1
ATOM 647 C CA . ASP A 1 89 ? 2.559 -12.644 -8.310 1.00 93.62 89 ASP A CA 1
ATOM 648 C C . ASP A 1 89 ? 3.871 -12.756 -9.101 1.00 93.62 89 ASP A C 1
ATOM 650 O O . ASP A 1 89 ? 4.126 -13.760 -9.767 1.00 93.62 89 ASP A O 1
ATOM 654 N N . ASP A 1 90 ? 4.756 -11.769 -8.968 1.00 90.06 90 ASP A N 1
ATOM 655 C CA . ASP A 1 90 ? 6.107 -11.793 -9.538 1.00 90.06 90 ASP A CA 1
ATOM 656 C C . ASP A 1 90 ? 7.087 -12.677 -8.736 1.00 90.06 90 ASP A C 1
ATOM 658 O O . ASP A 1 90 ? 8.239 -12.884 -9.126 1.00 90.06 90 ASP A O 1
ATOM 662 N N . GLY A 1 91 ? 6.631 -13.219 -7.605 1.00 92.25 91 GLY A N 1
ATOM 663 C CA . GLY A 1 91 ? 7.399 -14.061 -6.703 1.00 92.25 91 GLY A CA 1
ATOM 664 C C . GLY A 1 91 ? 8.231 -13.318 -5.660 1.00 92.25 91 GLY A C 1
ATOM 665 O O . GLY A 1 91 ? 8.844 -13.991 -4.826 1.00 92.25 91 GLY A O 1
ATOM 666 N N . GLN A 1 92 ? 8.249 -11.984 -5.662 1.00 91.81 92 GLN A N 1
ATOM 667 C CA . GLN A 1 92 ? 8.914 -11.199 -4.621 1.00 91.81 92 GLN A CA 1
ATOM 668 C C . GLN A 1 92 ? 8.040 -11.098 -3.359 1.00 91.81 92 GLN A C 1
ATOM 670 O O . GLN A 1 92 ? 6.816 -11.208 -3.439 1.00 91.81 92 GLN A O 1
ATOM 675 N N . PRO A 1 93 ? 8.636 -10.902 -2.170 1.00 93.31 93 PRO A N 1
ATOM 676 C CA . PRO A 1 93 ? 7.861 -10.603 -0.973 1.00 93.31 93 PRO A CA 1
ATOM 677 C C . PRO A 1 93 ? 7.230 -9.211 -1.079 1.00 93.31 93 PRO A C 1
ATOM 679 O O . PRO A 1 93 ? 7.879 -8.253 -1.505 1.00 93.31 93 PRO A O 1
ATOM 682 N N . CYS A 1 94 ? 5.982 -9.086 -0.639 1.00 93.12 94 CYS A N 1
ATOM 683 C CA . CYS A 1 94 ? 5.282 -7.815 -0.554 1.00 93.12 94 CYS A CA 1
ATOM 684 C C . CYS A 1 94 ? 6.056 -6.866 0.377 1.00 93.12 94 CYS A C 1
ATOM 686 O O . CYS A 1 94 ? 6.318 -7.241 1.529 1.00 93.12 94 CYS A O 1
ATOM 688 N N . PRO A 1 95 ? 6.434 -5.657 -0.080 1.00 92.50 95 PRO A N 1
ATOM 689 C CA . PRO A 1 95 ? 7.180 -4.724 0.755 1.00 92.50 95 PRO A CA 1
ATOM 690 C C . PRO A 1 95 ? 6.340 -4.268 1.949 1.00 92.50 95 PRO A C 1
ATOM 692 O O . PRO A 1 95 ? 5.119 -4.220 1.870 1.00 92.50 95 PRO A O 1
ATOM 695 N N . ASP A 1 96 ? 6.989 -3.907 3.052 1.00 92.75 96 ASP A N 1
ATOM 696 C CA . ASP A 1 96 ? 6.321 -3.401 4.248 1.00 92.75 96 ASP A CA 1
ATOM 697 C C . ASP A 1 96 ? 5.880 -1.931 4.098 1.00 92.75 96 ASP A C 1
ATOM 699 O O . ASP A 1 96 ? 5.977 -1.339 3.019 1.00 92.75 96 ASP A O 1
ATOM 703 N N . ARG A 1 97 ? 5.374 -1.343 5.194 1.00 92.75 97 ARG A N 1
ATOM 704 C CA . ARG A 1 97 ? 4.973 0.076 5.286 1.00 92.75 97 ARG A CA 1
ATOM 705 C C . ARG A 1 97 ? 3.979 0.500 4.204 1.00 92.75 97 ARG A C 1
ATOM 707 O O . ARG A 1 97 ? 4.189 1.489 3.512 1.00 92.75 97 ARG A O 1
ATOM 714 N N . HIS A 1 98 ? 2.907 -0.276 4.060 1.00 93.12 98 HIS A N 1
ATOM 715 C CA . HIS A 1 98 ? 1.778 0.085 3.205 1.00 93.12 98 HIS A CA 1
ATOM 716 C C . HIS A 1 98 ? 1.207 1.438 3.635 1.00 93.12 98 HIS A C 1
ATOM 718 O O . HIS A 1 98 ? 0.855 1.603 4.803 1.00 93.12 98 HIS A O 1
ATOM 724 N N . ASP A 1 99 ? 1.090 2.358 2.687 1.00 93.81 99 ASP A N 1
ATOM 725 C CA . ASP A 1 99 ? 0.512 3.684 2.901 1.00 93.81 99 ASP A CA 1
ATOM 726 C C . ASP A 1 99 ? -0.551 3.963 1.817 1.00 93.81 99 ASP A C 1
ATOM 728 O O . ASP A 1 99 ? -1.200 3.031 1.325 1.00 93.81 99 ASP A O 1
ATOM 732 N N . GLY A 1 100 ? -0.774 5.230 1.471 1.00 91.75 100 GLY A N 1
ATOM 733 C CA . GLY A 1 100 ? -1.856 5.703 0.627 1.00 91.75 100 GLY A CA 1
ATOM 734 C C . GLY A 1 100 ? -2.025 4.904 -0.660 1.00 91.75 100 GLY A C 1
ATOM 735 O O . GLY A 1 100 ? -1.064 4.503 -1.323 1.00 91.75 100 GLY A O 1
ATOM 736 N N . MET A 1 101 ? -3.287 4.695 -1.023 1.00 94.44 101 MET A N 1
ATOM 737 C CA . MET A 1 101 ? -3.659 3.994 -2.240 1.00 94.44 101 MET A CA 1
ATOM 738 C C . MET A 1 101 ? -4.830 4.669 -2.941 1.00 94.44 101 MET A C 1
ATOM 740 O O . MET A 1 101 ? -5.707 5.246 -2.296 1.00 94.44 101 MET A O 1
ATOM 744 N N . ALA A 1 102 ? -4.865 4.549 -4.263 1.00 94.00 102 ALA A N 1
ATOM 745 C CA . ALA A 1 102 ? -5.932 5.093 -5.089 1.00 94.00 102 ALA A CA 1
ATOM 746 C C . ALA A 1 102 ? -6.311 4.136 -6.214 1.00 94.00 102 ALA A C 1
ATOM 748 O O . ALA A 1 102 ? -5.454 3.448 -6.765 1.00 94.00 102 ALA A O 1
ATOM 749 N N . VAL A 1 103 ? -7.592 4.146 -6.593 1.00 94.44 103 VAL A N 1
ATOM 750 C CA . VAL A 1 103 ? -8.051 3.555 -7.854 1.00 94.44 103 VAL A CA 1
ATOM 751 C C . VAL A 1 103 ? -7.613 4.484 -8.982 1.00 94.44 103 VAL A C 1
ATOM 753 O O . VAL A 1 103 ? -8.077 5.620 -9.060 1.00 94.44 103 VAL A O 1
ATOM 756 N N . VAL A 1 104 ? -6.721 4.006 -9.845 1.00 93.25 104 VAL A N 1
ATOM 757 C CA . VAL A 1 104 ? -6.141 4.793 -10.949 1.00 93.25 104 VAL A CA 1
ATOM 758 C C . VAL A 1 104 ? -6.721 4.429 -12.310 1.00 93.25 104 VAL A C 1
ATOM 760 O O . VAL A 1 104 ? -6.471 5.116 -13.294 1.00 93.25 104 VAL A O 1
ATOM 763 N N . GLY A 1 105 ? -7.494 3.347 -12.393 1.00 92.00 105 GLY A N 1
ATOM 764 C CA . GLY A 1 105 ? -8.074 2.938 -13.659 1.00 92.00 105 GLY A CA 1
ATOM 765 C C . GLY A 1 105 ? -8.962 1.710 -13.576 1.00 92.00 105 GLY A C 1
ATOM 766 O O . GLY A 1 105 ? -9.147 1.095 -12.523 1.00 92.00 105 GLY A O 1
ATOM 767 N N . LEU A 1 106 ? -9.501 1.364 -14.742 1.00 91.56 106 LEU A N 1
ATOM 768 C CA . LEU A 1 106 ? -10.314 0.182 -14.975 1.00 91.56 106 LEU A CA 1
ATOM 769 C C . LEU A 1 106 ? -9.655 -0.658 -16.064 1.00 91.56 106 LEU A C 1
ATOM 771 O O . LEU A 1 106 ? -9.326 -0.147 -17.135 1.00 91.56 106 LEU A O 1
ATOM 775 N N . ARG A 1 107 ? -9.508 -1.954 -15.812 1.00 88.56 107 ARG A N 1
ATOM 776 C CA . ARG A 1 107 ? -9.011 -2.932 -16.778 1.00 88.56 107 ARG A CA 1
ATOM 777 C C . ARG A 1 107 ? -10.124 -3.903 -17.149 1.00 88.56 107 ARG A C 1
ATOM 779 O O . ARG A 1 107 ? -11.010 -4.191 -16.345 1.00 88.56 107 ARG A O 1
ATOM 786 N N . ARG A 1 108 ? -10.077 -4.402 -18.385 1.00 87.25 108 ARG A N 1
ATOM 787 C CA . ARG A 1 108 ? -10.939 -5.490 -18.862 1.00 87.25 108 ARG A CA 1
ATOM 788 C C . ARG A 1 108 ? -10.121 -6.478 -19.695 1.00 87.25 108 ARG A C 1
ATOM 790 O O . ARG A 1 108 ? -10.152 -6.396 -20.922 1.00 87.25 108 ARG A O 1
ATOM 797 N N . PRO A 1 109 ? -9.354 -7.372 -19.053 1.00 76.50 109 PRO A N 1
ATOM 798 C CA . PRO A 1 109 ? -8.423 -8.237 -19.771 1.00 76.50 109 PRO A CA 1
ATOM 799 C C . PRO A 1 109 ? -9.141 -9.199 -20.736 1.00 76.50 109 PRO A C 1
ATOM 801 O O . PRO A 1 109 ? -8.606 -9.512 -21.792 1.00 76.50 109 PRO A O 1
ATOM 804 N N . ASP A 1 110 ? -10.390 -9.575 -20.432 1.00 78.00 110 ASP A N 1
ATOM 805 C CA . ASP A 1 110 ? -11.187 -10.530 -21.219 1.00 78.00 110 ASP A CA 1
ATOM 806 C C . ASP A 1 110 ? -12.262 -9.884 -22.119 1.00 78.00 110 ASP A C 1
ATOM 808 O O . ASP A 1 110 ? -13.162 -10.578 -22.611 1.00 78.00 110 ASP A O 1
ATOM 812 N N . TRP A 1 111 ? -12.241 -8.559 -22.314 1.00 82.00 111 TRP A N 1
ATOM 813 C CA . TRP A 1 111 ? -13.310 -7.885 -23.059 1.00 82.00 111 TRP A CA 1
ATOM 814 C C . TRP A 1 111 ? -13.291 -8.235 -24.548 1.00 82.00 111 TRP A C 1
ATOM 816 O O . TRP A 1 111 ? -12.260 -8.185 -25.217 1.00 82.00 111 TRP A O 1
ATOM 826 N N . ARG A 1 112 ? -14.475 -8.541 -25.086 1.00 80.12 112 ARG A N 1
ATOM 827 C CA . ARG A 1 112 ? -14.709 -8.726 -26.523 1.00 80.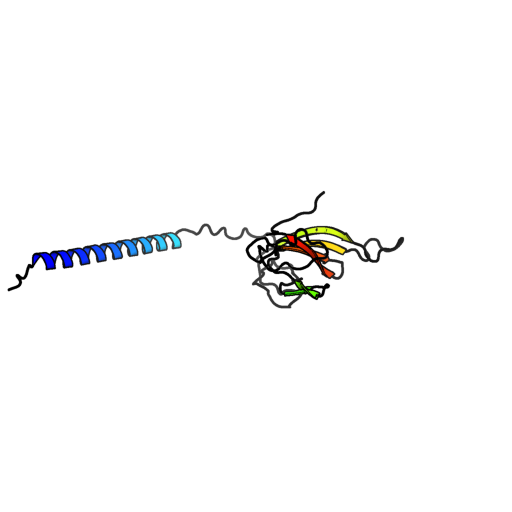12 112 ARG A CA 1
ATOM 828 C C . ARG A 1 112 ? -15.871 -7.847 -26.991 1.00 80.12 112 ARG A C 1
ATOM 830 O O . ARG A 1 112 ? -16.832 -7.683 -26.231 1.00 80.12 112 ARG A O 1
ATOM 837 N N . PRO A 1 113 ? -15.851 -7.335 -28.234 1.00 81.94 113 PRO A N 1
ATOM 838 C CA . PRO A 1 113 ? -17.018 -6.673 -28.811 1.00 81.94 113 PRO A CA 1
ATOM 839 C C . PRO A 1 113 ? -18.264 -7.570 -28.704 1.00 81.94 113 PRO A C 1
ATOM 841 O O . PRO A 1 113 ? -18.203 -8.750 -29.040 1.00 81.94 113 PRO A O 1
ATOM 844 N N . GLY A 1 114 ? -19.372 -7.034 -28.181 1.00 80.50 114 GLY A N 1
ATOM 845 C CA . GLY A 1 114 ? -20.619 -7.784 -27.956 1.00 80.50 114 GLY A CA 1
ATOM 846 C C . GLY A 1 114 ? -20.690 -8.604 -26.657 1.00 80.50 114 GLY A C 1
ATOM 847 O O . GLY A 1 114 ? -21.716 -9.229 -26.401 1.00 80.50 114 GLY A O 1
ATOM 848 N N . SER A 1 115 ? -19.644 -8.609 -25.822 1.00 80.62 115 SER A N 1
ATOM 849 C CA . SER A 1 115 ? -19.705 -9.210 -24.478 1.00 80.62 115 SER A CA 1
ATOM 850 C C . SER A 1 115 ? -20.305 -8.250 -23.443 1.00 80.62 115 SER A C 1
ATOM 852 O O . SER A 1 115 ? -20.268 -7.033 -23.627 1.00 80.62 115 SER A O 1
ATOM 854 N N . ASP A 1 116 ? -20.859 -8.805 -22.356 1.00 81.62 116 ASP A N 1
ATOM 855 C CA . ASP A 1 116 ? -21.402 -8.034 -21.228 1.00 81.62 116 ASP A CA 1
ATOM 856 C C . ASP A 1 116 ? -20.380 -6.974 -20.764 1.00 81.62 116 ASP A C 1
ATOM 858 O O . ASP A 1 116 ? -19.255 -7.335 -20.402 1.00 81.62 116 ASP A O 1
ATOM 862 N N . PRO A 1 117 ? -20.743 -5.675 -20.762 1.00 76.19 117 PRO A N 1
ATOM 863 C CA . PRO A 1 117 ? -19.824 -4.590 -20.432 1.00 76.19 117 PRO A CA 1
ATOM 864 C C . PRO A 1 117 ? -19.284 -4.645 -18.998 1.00 76.19 117 PRO A C 1
ATOM 866 O O . PRO A 1 117 ? -18.289 -3.980 -18.718 1.00 76.19 117 PRO A O 1
ATOM 869 N N . LEU A 1 118 ? -19.900 -5.403 -18.090 1.00 77.81 118 LEU A N 1
ATOM 870 C CA . LEU A 1 118 ? -19.410 -5.579 -16.718 1.00 77.81 118 LEU A CA 1
ATOM 871 C C . LEU A 1 118 ? -18.560 -6.845 -16.548 1.00 77.81 118 LEU A C 1
ATOM 873 O O . LEU A 1 118 ? -17.935 -7.045 -15.501 1.00 77.81 118 LEU A O 1
ATOM 877 N N . ARG A 1 119 ? -18.512 -7.718 -17.559 1.00 80.12 119 ARG A N 1
ATOM 878 C CA . ARG A 1 119 ? -17.758 -8.968 -17.490 1.00 80.12 119 ARG A CA 1
ATOM 879 C C . ARG A 1 119 ? -16.258 -8.692 -17.578 1.00 80.12 119 ARG A C 1
ATOM 881 O O . ARG A 1 119 ? -15.780 -8.079 -18.525 1.00 80.12 119 ARG A O 1
ATOM 888 N N . GLY A 1 120 ? -15.521 -9.185 -16.582 1.00 80.62 120 GLY A N 1
ATOM 889 C CA . GLY A 1 120 ? -14.068 -9.022 -16.502 1.00 80.62 120 GLY A CA 1
ATOM 890 C C . GLY A 1 120 ? -13.618 -7.612 -16.115 1.00 80.62 120 GLY A C 1
ATOM 891 O O . GLY A 1 120 ? -12.452 -7.294 -16.299 1.00 80.62 120 GLY A O 1
ATOM 892 N N . LEU A 1 121 ? -14.518 -6.757 -15.613 1.00 88.75 121 LEU A N 1
ATOM 893 C CA . LEU A 1 121 ? -14.137 -5.443 -15.103 1.00 88.75 121 LEU A CA 1
ATOM 894 C C . LEU A 1 121 ? -13.322 -5.584 -13.811 1.00 88.75 121 LEU A C 1
ATOM 896 O O . LEU A 1 121 ? -13.786 -6.186 -12.837 1.00 88.75 121 LEU A O 1
ATOM 900 N N . GLU A 1 122 ? -12.139 -4.982 -13.809 1.00 92.94 122 GLU A N 1
ATOM 901 C CA . GLU A 1 122 ? -11.237 -4.906 -12.664 1.00 92.94 122 GLU A CA 1
ATOM 902 C C . GLU A 1 122 ? -10.862 -3.451 -12.391 1.00 92.94 122 GLU A C 1
ATOM 904 O O . GLU A 1 122 ? -10.490 -2.708 -13.299 1.00 92.94 122 GLU A O 1
ATOM 909 N N . TYR A 1 123 ? -10.932 -3.051 -11.129 1.00 93.88 123 TYR A N 1
ATOM 910 C CA . TYR A 1 123 ? -10.341 -1.822 -10.629 1.00 93.88 123 TYR A CA 1
ATOM 911 C C . TYR A 1 123 ? -8.845 -2.032 -10.444 1.00 93.88 123 TYR A C 1
ATOM 913 O O . TYR A 1 123 ? -8.425 -3.034 -9.865 1.00 93.88 123 TYR A O 1
ATOM 921 N N . VAL A 1 124 ? -8.055 -1.078 -10.920 1.00 94.44 124 VAL A N 1
ATOM 922 C CA . VAL A 1 124 ? -6.604 -1.061 -10.739 1.00 94.44 124 VAL A CA 1
ATOM 923 C C . VAL A 1 124 ? -6.283 -0.038 -9.665 1.00 94.44 124 VAL A C 1
ATOM 925 O O . VAL A 1 124 ? -6.608 1.144 -9.812 1.00 94.44 124 VAL A O 1
ATOM 928 N N . LEU A 1 125 ? -5.677 -0.500 -8.579 1.00 95.12 125 LEU A N 1
ATOM 929 C CA . LEU A 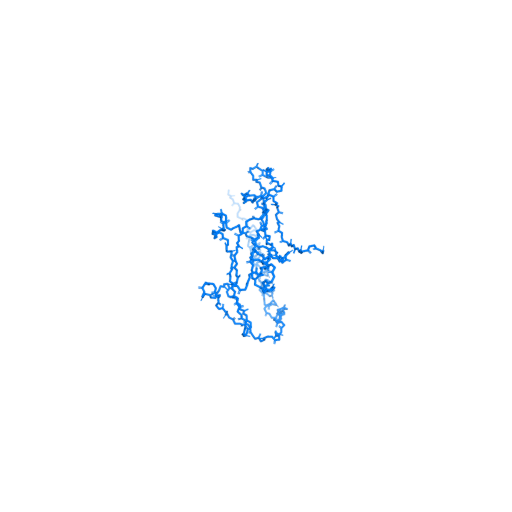1 125 ? -5.249 0.330 -7.468 1.00 95.12 125 LEU A CA 1
ATOM 930 C C . LEU A 1 125 ? -3.728 0.406 -7.453 1.00 95.12 125 LEU A C 1
ATOM 932 O O . LEU A 1 125 ? -3.062 -0.604 -7.657 1.00 95.12 125 LEU A O 1
ATOM 936 N N . ILE A 1 126 ? -3.188 1.580 -7.158 1.00 95.06 126 ILE A N 1
ATOM 937 C CA . ILE A 1 126 ? -1.766 1.746 -6.847 1.00 95.06 126 ILE A CA 1
ATOM 938 C C . ILE A 1 126 ? -1.656 2.041 -5.359 1.00 95.06 126 ILE A C 1
ATOM 940 O O . ILE A 1 126 ? -2.344 2.935 -4.866 1.00 95.06 126 ILE A O 1
ATOM 944 N N . ARG A 1 127 ? -0.811 1.283 -4.661 1.00 95.50 127 ARG A N 1
ATOM 945 C CA . ARG A 1 127 ? -0.522 1.414 -3.230 1.00 95.50 127 ARG A CA 1
ATOM 946 C C . ARG A 1 127 ? 0.931 1.804 -3.023 1.00 95.50 127 ARG A C 1
ATOM 948 O O . ARG A 1 127 ? 1.831 1.184 -3.590 1.00 95.50 127 ARG A O 1
ATOM 955 N N . ASN A 1 128 ? 1.150 2.797 -2.177 1.00 95.00 128 ASN A N 1
ATOM 956 C CA . ASN A 1 128 ? 2.473 3.269 -1.812 1.00 95.00 128 ASN A CA 1
ATOM 957 C C . ASN A 1 128 ? 3.115 2.425 -0.706 1.00 95.00 128 ASN A C 1
ATOM 959 O O . ASN A 1 128 ? 2.428 1.826 0.125 1.00 95.00 128 ASN A O 1
ATOM 963 N N . HIS A 1 129 ? 4.448 2.433 -0.687 1.00 94.19 129 HIS A N 1
ATOM 964 C CA . HIS A 1 129 ? 5.263 1.872 0.383 1.00 94.19 129 HIS A CA 1
ATOM 965 C C . HIS A 1 129 ? 6.188 2.946 0.968 1.00 94.19 129 HIS A C 1
ATOM 967 O O . HIS A 1 129 ? 7.160 3.355 0.321 1.00 94.19 129 HIS A O 1
ATOM 973 N N . GLU A 1 130 ? 5.923 3.371 2.206 1.00 93.56 130 GLU A N 1
ATOM 974 C CA . GLU A 1 130 ? 6.609 4.480 2.885 1.00 93.56 130 GLU A CA 1
ATOM 975 C C . GLU A 1 130 ? 7.981 4.056 3.448 1.00 93.56 130 GLU A C 1
ATOM 977 O O . GLU A 1 130 ? 8.288 4.165 4.638 1.00 93.56 130 GLU A O 1
ATOM 982 N N . ARG A 1 131 ? 8.833 3.501 2.585 1.00 91.94 131 ARG A N 1
ATOM 983 C CA . ARG A 1 131 ? 10.165 3.003 2.947 1.00 91.94 131 ARG A CA 1
ATOM 984 C C . ARG A 1 131 ? 11.227 4.054 2.628 1.00 91.94 131 ARG A C 1
ATOM 986 O O . ARG A 1 131 ? 11.214 4.670 1.565 1.00 91.94 131 ARG A O 1
ATOM 993 N N . GLY A 1 132 ? 12.151 4.258 3.563 1.00 88.81 132 GLY A N 1
ATOM 994 C CA . GLY A 1 132 ? 13.312 5.132 3.387 1.00 88.81 132 GLY A CA 1
ATOM 995 C C . GLY A 1 132 ? 14.446 4.460 2.607 1.00 88.81 132 GLY A C 1
ATOM 996 O O . GLY A 1 132 ? 14.223 3.562 1.794 1.00 88.81 132 GLY A O 1
ATOM 997 N N . ALA A 1 133 ? 15.683 4.889 2.869 1.00 90.38 133 ALA A N 1
ATOM 998 C CA . ALA A 1 133 ? 16.860 4.210 2.338 1.00 90.38 133 ALA A CA 1
ATOM 999 C C . ALA A 1 133 ? 16.916 2.773 2.883 1.00 90.38 133 ALA A C 1
ATOM 1001 O O . ALA A 1 133 ? 16.738 2.555 4.081 1.00 90.38 133 ALA A O 1
ATOM 1002 N N . GLY A 1 134 ? 17.122 1.802 1.999 1.00 87.56 134 GLY A N 1
ATOM 1003 C CA . GLY A 1 134 ? 17.146 0.392 2.366 1.00 87.56 134 GLY A CA 1
ATOM 1004 C C . GLY A 1 134 ? 17.365 -0.518 1.167 1.00 87.56 134 GLY A C 1
ATOM 1005 O O . GLY A 1 134 ? 17.912 -0.110 0.142 1.00 87.56 134 GLY A O 1
ATOM 1006 N N . SER A 1 135 ? 16.929 -1.772 1.297 1.00 85.38 135 SER A N 1
ATOM 1007 C CA . SER A 1 135 ? 16.903 -2.702 0.169 1.00 85.38 135 SER A CA 1
ATOM 1008 C C . SER A 1 135 ? 15.758 -2.315 -0.781 1.00 85.38 135 SER A C 1
ATOM 1010 O O . SER A 1 135 ? 14.596 -2.334 -0.346 1.00 85.38 135 SER A O 1
ATOM 1012 N N . PRO A 1 136 ? 16.055 -1.943 -2.040 1.00 81.31 136 PRO A N 1
ATOM 1013 C CA . PRO A 1 136 ? 15.030 -1.637 -3.026 1.00 81.31 136 PRO A CA 1
ATOM 1014 C C . PRO A 1 136 ? 14.286 -2.922 -3.375 1.00 81.31 136 PRO A C 1
ATOM 1016 O O . PRO A 1 136 ? 14.913 -3.934 -3.694 1.00 81.31 136 PRO A O 1
ATOM 1019 N N . PHE A 1 137 ? 12.955 -2.889 -3.337 1.00 85.12 137 PHE A N 1
ATOM 1020 C CA . PHE A 1 137 ? 12.201 -3.953 -3.991 1.00 85.12 137 PHE A CA 1
ATOM 1021 C C . PHE A 1 137 ? 12.228 -3.694 -5.498 1.00 85.12 137 PHE A C 1
ATOM 1023 O O . PHE A 1 137 ? 12.194 -2.543 -5.943 1.00 85.12 137 PHE A O 1
ATOM 1030 N N . ARG A 1 138 ? 12.375 -4.757 -6.288 1.00 88.81 138 ARG A N 1
ATOM 1031 C CA . ARG A 1 138 ? 12.554 -4.612 -7.732 1.00 88.81 138 ARG A CA 1
ATOM 1032 C C . ARG A 1 138 ? 11.184 -4.536 -8.379 1.00 88.81 138 ARG A C 1
ATOM 1034 O O . ARG A 1 138 ? 10.349 -5.402 -8.151 1.00 88.81 138 ARG A O 1
ATOM 1041 N N . ALA A 1 139 ? 10.972 -3.528 -9.204 1.00 91.81 139 ALA A N 1
ATOM 1042 C CA . ALA A 1 139 ? 9.785 -3.414 -10.034 1.00 91.81 139 ALA A CA 1
ATOM 1043 C C . ALA A 1 139 ? 10.197 -3.369 -11.513 1.00 91.81 139 ALA A C 1
ATOM 1045 O O . ALA A 1 139 ? 11.367 -3.096 -11.808 1.00 91.81 139 ALA A O 1
ATOM 1046 N N . PRO A 1 140 ? 9.265 -3.607 -12.453 1.00 91.62 140 PRO A N 1
ATOM 1047 C CA . PRO A 1 140 ? 9.537 -3.465 -13.882 1.00 91.62 140 PRO A CA 1
ATOM 1048 C C . PRO A 1 140 ? 10.088 -2.080 -14.245 1.00 91.62 140 PRO A C 1
ATOM 1050 O O . PRO A 1 140 ? 10.950 -1.968 -15.114 1.00 91.62 140 PRO A O 1
ATOM 1053 N N . ALA A 1 141 ? 9.627 -1.036 -13.550 1.00 92.25 141 ALA A N 1
ATOM 1054 C CA . ALA A 1 141 ? 10.169 0.311 -13.637 1.00 92.25 141 ALA A CA 1
ATOM 1055 C C . ALA A 1 141 ? 10.908 0.680 -12.343 1.00 92.25 141 ALA A C 1
ATOM 1057 O O . ALA A 1 141 ? 10.368 0.543 -11.246 1.00 92.25 141 ALA A O 1
ATOM 1058 N N . MET A 1 142 ? 12.127 1.200 -12.478 1.00 93.31 142 MET A N 1
ATOM 1059 C CA . MET A 1 142 ? 12.908 1.760 -11.374 1.00 93.31 142 MET A CA 1
ATOM 1060 C C . MET A 1 142 ? 13.160 3.237 -11.662 1.00 93.31 142 MET A C 1
ATOM 1062 O O . MET A 1 142 ? 13.746 3.555 -12.695 1.00 93.31 142 MET A O 1
ATOM 1066 N N . TYR A 1 143 ? 12.710 4.127 -10.775 1.00 91.00 143 TYR A N 1
ATOM 1067 C CA . TYR A 1 143 ? 12.941 5.567 -10.921 1.00 91.00 143 TYR A CA 1
ATOM 1068 C C . TYR A 1 143 ? 14.420 5.910 -10.721 1.00 91.00 143 TYR A C 1
ATOM 1070 O O . TYR A 1 143 ? 15.019 6.596 -11.544 1.00 91.00 143 TYR A O 1
ATOM 1078 N N . ASP A 1 144 ? 15.011 5.383 -9.648 1.00 89.19 144 ASP A N 1
ATOM 1079 C CA . ASP A 1 144 ? 16.433 5.506 -9.354 1.00 89.19 144 ASP A CA 1
ATOM 1080 C C . ASP A 1 144 ? 16.990 4.172 -8.830 1.00 89.19 144 ASP A C 1
ATOM 1082 O O . ASP A 1 144 ? 16.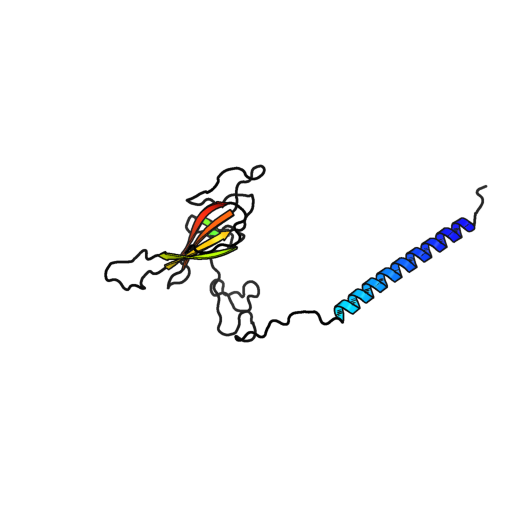373 3.481 -8.015 1.00 89.19 144 ASP A O 1
ATOM 1086 N N . THR A 1 145 ? 18.170 3.795 -9.315 1.00 88.06 145 THR A N 1
ATOM 1087 C CA . THR A 1 145 ? 18.928 2.617 -8.859 1.00 88.06 145 THR A CA 1
ATOM 1088 C C . THR A 1 145 ? 20.206 3.000 -8.115 1.00 88.06 145 THR A C 1
ATOM 1090 O O . THR A 1 145 ? 21.010 2.129 -7.779 1.00 88.06 145 THR A O 1
ATOM 1093 N N . GLY A 1 146 ? 20.425 4.294 -7.889 1.00 87.19 146 GLY A N 1
ATOM 1094 C CA . GLY A 1 146 ? 21.572 4.839 -7.189 1.00 87.19 146 GLY A CA 1
ATOM 1095 C C . GLY A 1 146 ? 21.605 4.498 -5.701 1.00 87.19 146 GLY A C 1
ATOM 1096 O O . GLY A 1 146 ? 20.671 3.945 -5.108 1.00 87.19 146 GLY A O 1
ATOM 1097 N N . ILE A 1 147 ? 22.734 4.837 -5.089 1.00 88.81 147 ILE A N 1
ATOM 1098 C CA . ILE A 1 147 ? 22.923 4.769 -3.644 1.00 88.81 147 ILE A CA 1
ATOM 1099 C C . ILE A 1 147 ? 22.510 6.116 -3.057 1.00 88.81 147 ILE A C 1
ATOM 1101 O O . ILE A 1 147 ? 23.059 7.154 -3.414 1.00 88.81 147 ILE A O 1
ATOM 1105 N N . VAL A 1 148 ? 21.562 6.078 -2.128 1.00 87.31 148 VAL A N 1
ATOM 1106 C CA . VAL A 1 148 ? 21.012 7.262 -1.459 1.00 87.31 148 VAL A CA 1
ATOM 1107 C C . VAL A 1 148 ? 21.748 7.531 -0.146 1.00 87.31 148 VAL A C 1
ATOM 1109 O O . VAL A 1 148 ? 21.973 8.681 0.220 1.00 87.31 148 VAL A O 1
ATOM 1112 N N . SER A 1 149 ? 22.128 6.481 0.592 1.00 84.31 149 SER A N 1
ATOM 1113 C CA . SER A 1 149 ? 22.811 6.629 1.882 1.00 84.31 149 SER A CA 1
ATOM 1114 C C . SER A 1 149 ? 23.731 5.448 2.181 1.00 84.31 149 SER A C 1
ATOM 1116 O O . SER A 1 149 ? 23.276 4.323 2.391 1.00 84.31 149 SER A O 1
ATOM 1118 N N . GLY A 1 150 ? 25.041 5.700 2.227 1.00 85.50 150 GLY A N 1
ATOM 1119 C CA . GLY A 1 150 ? 26.045 4.674 2.517 1.00 85.50 150 GLY A CA 1
ATOM 1120 C C . GLY A 1 150 ? 26.110 3.611 1.420 1.00 85.50 150 GLY A C 1
ATOM 1121 O O . GLY A 1 150 ? 26.715 3.842 0.385 1.00 85.50 150 GLY A O 1
ATOM 1122 N N . THR A 1 151 ? 25.498 2.450 1.656 1.00 83.62 151 THR A N 1
ATOM 1123 C CA . THR A 1 151 ? 25.341 1.352 0.680 1.00 83.62 151 THR A CA 1
ATOM 1124 C C . THR A 1 151 ? 23.875 1.082 0.328 1.00 83.62 151 THR A C 1
ATOM 1126 O O . THR A 1 151 ? 23.566 0.108 -0.355 1.00 83.62 151 THR A O 1
ATOM 1129 N N . GLN A 1 152 ? 22.958 1.918 0.818 1.00 87.69 152 GLN A N 1
ATOM 1130 C CA . GLN A 1 152 ? 21.519 1.723 0.700 1.00 87.69 152 GLN A CA 1
ATOM 1131 C C . GLN A 1 152 ? 20.953 2.520 -0.473 1.00 87.69 152 GLN A C 1
ATOM 1133 O O . GLN A 1 152 ? 21.291 3.692 -0.663 1.00 87.69 152 GLN A O 1
ATOM 1138 N N . SER A 1 153 ? 20.053 1.890 -1.221 1.00 91.19 153 SER A N 1
ATOM 1139 C CA . SER A 1 153 ? 19.317 2.509 -2.323 1.00 91.19 153 SER A CA 1
ATOM 1140 C C . SER A 1 153 ? 17.940 2.982 -1.861 1.00 91.19 153 SER A C 1
ATOM 1142 O O . SER A 1 153 ? 17.558 2.837 -0.696 1.00 91.19 153 SER A O 1
ATOM 1144 N N . ALA A 1 154 ? 17.186 3.571 -2.782 1.00 91.31 154 ALA A N 1
ATOM 1145 C CA . ALA A 1 154 ? 15.813 3.981 -2.553 1.00 91.31 154 ALA A CA 1
ATOM 1146 C C . ALA A 1 154 ? 14.899 2.755 -2.338 1.00 91.31 154 ALA A C 1
ATOM 1148 O O . ALA A 1 154 ? 14.628 1.998 -3.268 1.00 91.31 154 ALA A O 1
ATOM 1149 N N . GLY A 1 155 ? 14.481 2.526 -1.087 1.00 89.44 155 GLY A N 1
ATOM 1150 C CA . GLY A 1 155 ? 13.734 1.335 -0.667 1.00 89.44 155 GLY A CA 1
ATOM 1151 C C . GLY A 1 155 ? 12.223 1.398 -0.901 1.00 89.44 155 GLY A C 1
ATOM 1152 O O . GLY A 1 155 ? 11.545 0.374 -0.784 1.00 89.44 155 GLY A O 1
ATOM 1153 N N . GLY A 1 156 ? 11.692 2.586 -1.176 1.00 91.44 156 GLY A N 1
ATOM 1154 C CA . GLY A 1 156 ? 10.282 2.834 -1.445 1.00 91.44 156 GLY A CA 1
ATOM 1155 C C . GLY A 1 156 ? 9.878 2.495 -2.874 1.00 91.44 156 GLY A C 1
ATOM 1156 O O . GLY A 1 156 ? 10.679 2.064 -3.710 1.00 91.44 156 GLY A O 1
ATOM 1157 N N . GLY A 1 157 ? 8.591 2.684 -3.127 1.00 93.25 157 GLY A N 1
ATOM 1158 C CA . GLY A 1 157 ? 7.966 2.384 -4.402 1.00 93.25 157 GLY A CA 1
ATOM 1159 C C . GLY A 1 157 ? 6.462 2.198 -4.273 1.00 93.25 157 GLY A C 1
ATOM 1160 O O . GLY A 1 157 ? 5.854 2.548 -3.257 1.00 93.25 157 GLY A O 1
ATOM 1161 N N . THR A 1 158 ? 5.871 1.617 -5.309 1.00 94.75 158 THR A N 1
ATOM 1162 C CA . THR A 1 158 ? 4.454 1.285 -5.378 1.00 94.75 158 THR A CA 1
ATOM 1163 C C . THR A 1 158 ? 4.209 -0.156 -5.822 1.00 94.75 158 THR A C 1
ATOM 1165 O O . THR A 1 158 ? 4.977 -0.730 -6.601 1.00 94.75 158 THR A O 1
ATOM 1168 N N . THR A 1 159 ? 3.108 -0.726 -5.339 1.00 95.31 159 THR A N 1
ATOM 1169 C CA . THR A 1 159 ? 2.527 -1.979 -5.835 1.00 95.31 159 THR A CA 1
ATOM 1170 C C . THR A 1 159 ? 1.199 -1.699 -6.528 1.00 95.31 159 THR A C 1
ATOM 1172 O O . THR A 1 159 ? 0.450 -0.808 -6.124 1.00 95.31 159 THR A O 1
ATOM 1175 N N . THR A 1 160 ? 0.902 -2.455 -7.580 1.00 95.25 160 THR A N 1
ATOM 1176 C CA . THR A 1 160 ? -0.382 -2.442 -8.277 1.00 95.25 160 THR A CA 1
ATOM 1177 C C . THR A 1 160 ? -1.222 -3.626 -7.825 1.00 95.25 160 THR A C 1
ATOM 1179 O O . THR A 1 160 ? -0.765 -4.768 -7.834 1.00 95.25 160 THR A O 1
ATOM 1182 N N . LEU A 1 161 ? -2.460 -3.339 -7.434 1.00 95.31 161 LEU A N 1
ATOM 1183 C CA . LEU A 1 161 ? -3.448 -4.308 -6.991 1.00 95.31 161 LEU A CA 1
ATOM 1184 C C . LEU A 1 161 ? -4.609 -4.319 -7.979 1.00 95.31 161 LEU A C 1
ATOM 1186 O O . LEU A 1 161 ? -5.060 -3.254 -8.410 1.00 95.31 161 LEU A O 1
ATOM 1190 N N . SER A 1 162 ? -5.143 -5.496 -8.293 1.00 94.25 162 SER A N 1
ATOM 1191 C CA . SER A 1 162 ? -6.415 -5.600 -9.006 1.00 94.25 162 SER A CA 1
ATOM 1192 C C . SER A 1 162 ? -7.542 -6.031 -8.074 1.00 94.25 162 SER A C 1
ATOM 1194 O O . SER A 1 162 ? -7.379 -6.878 -7.192 1.00 94.25 162 SER A O 1
ATOM 1196 N N . TYR A 1 163 ? -8.712 -5.427 -8.253 1.00 93.25 163 TYR A N 1
ATOM 1197 C CA . TYR A 1 163 ? -9.925 -5.800 -7.539 1.00 93.25 163 TYR A CA 1
ATOM 1198 C C . TYR A 1 163 ? -11.080 -5.927 -8.524 1.00 93.25 163 TYR A C 1
ATOM 1200 O O . TYR A 1 163 ? -11.430 -4.974 -9.214 1.00 93.25 163 TYR A O 1
ATOM 1208 N N . GLY A 1 164 ? -11.684 -7.106 -8.600 1.00 90.50 164 GLY A N 1
ATOM 1209 C CA . GLY A 1 164 ? -12.783 -7.389 -9.516 1.00 90.50 164 GLY A CA 1
ATOM 1210 C C . GLY A 1 164 ? -13.992 -7.978 -8.803 1.00 90.50 164 GLY A C 1
ATOM 1211 O O . GLY A 1 164 ? -14.063 -8.069 -7.579 1.00 90.50 164 GLY A O 1
ATOM 1212 N N . ARG A 1 165 ? -14.954 -8.470 -9.587 1.00 84.44 165 ARG A N 1
ATOM 1213 C CA . ARG A 1 165 ? -16.189 -9.074 -9.050 1.00 84.44 165 ARG A CA 1
ATOM 1214 C C . ARG A 1 165 ? -15.947 -10.321 -8.186 1.00 84.44 165 ARG A C 1
ATOM 1216 O O . ARG A 1 165 ? -16.804 -10.690 -7.393 1.00 84.44 165 ARG A O 1
ATOM 1223 N N . ARG A 1 166 ? -14.803 -10.990 -8.363 1.00 83.94 166 ARG A N 1
ATOM 1224 C CA . ARG A 1 166 ? -14.383 -12.156 -7.563 1.00 83.94 166 ARG A CA 1
ATOM 1225 C C . ARG A 1 166 ? -13.603 -11.764 -6.297 1.00 83.94 166 ARG A C 1
ATOM 1227 O O . ARG A 1 166 ? -13.188 -12.644 -5.552 1.00 83.94 166 ARG A O 1
ATOM 1234 N N . GLY A 1 167 ? -13.440 -10.465 -6.042 1.00 88.31 167 GLY A N 1
ATOM 1235 C CA . GLY A 1 167 ? -12.626 -9.920 -4.964 1.00 88.31 167 GLY A CA 1
ATOM 1236 C C . GLY A 1 167 ? -11.239 -9.505 -5.449 1.00 88.31 167 GLY A C 1
ATOM 1237 O O . GLY A 1 167 ? -11.061 -9.131 -6.609 1.00 88.31 167 GLY A O 1
ATOM 1238 N N . TRP A 1 168 ? -10.271 -9.561 -4.536 1.00 91.06 168 TRP A N 1
ATOM 1239 C CA . TRP A 1 168 ? -8.871 -9.265 -4.821 1.00 91.06 168 TRP A CA 1
ATOM 1240 C C . TRP A 1 168 ? -8.296 -10.231 -5.858 1.00 91.06 168 TRP A C 1
ATOM 1242 O O . TRP A 1 168 ? -8.497 -11.443 -5.757 1.00 91.06 168 TRP A O 1
ATOM 1252 N N . GLY A 1 169 ? -7.629 -9.666 -6.859 1.00 89.75 169 GLY A N 1
ATOM 1253 C CA . GLY A 1 169 ? -6.932 -10.385 -7.912 1.00 89.75 169 GLY A CA 1
ATOM 1254 C C . GLY A 1 169 ? -5.426 -10.330 -7.691 1.00 89.75 169 GLY A C 1
ATOM 1255 O O . GLY A 1 169 ? -4.930 -10.854 -6.698 1.00 89.75 169 GLY A O 1
ATOM 1256 N N . SER A 1 170 ? -4.722 -9.706 -8.631 1.00 91.69 170 SER A N 1
ATOM 1257 C CA . SER A 1 170 ? -3.266 -9.666 -8.689 1.00 91.69 170 SER A CA 1
ATOM 1258 C C . SER A 1 170 ? -2.664 -8.615 -7.755 1.00 91.69 170 SER A C 1
ATOM 1260 O O . SER A 1 170 ? -3.268 -7.564 -7.516 1.00 91.69 170 SER A O 1
ATOM 1262 N N . LEU A 1 171 ? -1.456 -8.888 -7.274 1.00 95.25 171 LEU A N 1
ATOM 1263 C CA . LEU A 1 171 ? -0.585 -7.982 -6.533 1.00 95.25 171 LEU A CA 1
ATOM 1264 C C . LEU A 1 171 ? 0.823 -8.070 -7.128 1.00 95.25 171 LEU A C 1
ATOM 1266 O O . LEU A 1 171 ? 1.497 -9.093 -7.003 1.00 95.25 171 LEU A O 1
ATOM 1270 N N . GLU A 1 172 ? 1.274 -6.976 -7.733 1.00 95.00 172 GLU A N 1
ATOM 1271 C CA . GLU A 1 172 ? 2.551 -6.902 -8.448 1.00 95.00 172 GLU A CA 1
ATOM 1272 C C . GLU A 1 172 ? 3.283 -5.593 -8.115 1.00 95.00 172 GLU A C 1
ATOM 1274 O O . GLU A 1 172 ? 2.637 -4.572 -7.860 1.00 95.00 172 GLU A O 1
ATOM 1279 N N . PRO A 1 173 ? 4.624 -5.557 -8.131 1.00 94.56 173 PRO A N 1
ATOM 1280 C CA . PRO A 1 173 ? 5.353 -4.303 -8.001 1.00 94.56 173 PRO A CA 1
ATOM 1281 C C . PRO A 1 173 ? 5.219 -3.469 -9.281 1.00 94.56 173 PRO A C 1
ATOM 1283 O O . PRO A 1 173 ? 5.418 -3.975 -10.384 1.00 94.56 173 PRO A O 1
ATOM 1286 N N . SER A 1 174 ? 4.922 -2.175 -9.147 1.00 93.25 174 SER A N 1
ATOM 1287 C CA . SER A 1 174 ? 4.755 -1.269 -10.296 1.00 93.25 174 SER A CA 1
ATOM 1288 C C . SER A 1 174 ? 5.917 -0.311 -10.496 1.00 93.25 174 SER A C 1
ATOM 1290 O O . SER A 1 174 ? 6.392 -0.152 -11.619 1.00 93.25 174 SER A O 1
ATOM 1292 N N . LEU A 1 175 ? 6.391 0.315 -9.421 1.00 94.06 175 LEU A N 1
ATOM 1293 C CA . LEU A 1 175 ? 7.502 1.260 -9.463 1.00 94.06 175 LEU A CA 1
ATOM 1294 C C . LEU A 1 175 ? 8.379 1.050 -8.236 1.00 94.06 175 LEU A C 1
ATOM 1296 O O . LEU A 1 175 ? 7.865 0.991 -7.125 1.00 94.06 175 LEU A O 1
ATOM 1300 N N . GLY A 1 176 ? 9.687 0.970 -8.431 1.00 93.44 176 GLY A N 1
ATOM 1301 C CA . GLY A 1 176 ? 10.669 0.956 -7.352 1.00 93.44 176 GLY A CA 1
ATOM 1302 C C . GLY A 1 176 ? 11.644 2.119 -7.479 1.00 93.44 176 GLY A C 1
ATOM 1303 O O . GLY A 1 176 ? 11.622 2.874 -8.454 1.00 93.44 176 GLY A O 1
ATOM 1304 N N . GLY A 1 177 ? 12.531 2.259 -6.498 1.00 91.06 177 GLY A N 1
ATOM 1305 C CA . GLY A 1 177 ? 13.585 3.270 -6.557 1.00 91.06 177 GLY A CA 1
ATOM 1306 C C . GLY A 1 177 ? 13.121 4.671 -6.163 1.00 91.06 177 GLY A C 1
ATOM 1307 O O . GLY A 1 177 ? 13.681 5.660 -6.626 1.00 91.06 177 GLY A O 1
ATOM 1308 N N . THR A 1 178 ? 12.093 4.765 -5.320 1.00 91.88 178 THR A N 1
ATOM 1309 C CA . THR A 1 178 ? 11.629 6.024 -4.717 1.00 91.88 178 THR A CA 1
ATOM 1310 C C . THR A 1 178 ? 11.789 5.979 -3.197 1.00 91.88 178 THR A C 1
ATOM 1312 O O . THR A 1 178 ? 12.143 4.949 -2.627 1.00 91.88 178 THR A O 1
ATOM 1315 N N . LEU A 1 179 ? 11.590 7.104 -2.512 1.00 91.56 179 LEU A N 1
ATOM 1316 C CA . LEU A 1 179 ? 11.780 7.210 -1.064 1.00 91.56 179 LEU A CA 1
ATOM 1317 C C . LEU A 1 179 ? 10.528 7.761 -0.401 1.00 91.56 179 LEU A C 1
ATOM 1319 O O . LEU A 1 179 ? 9.975 8.750 -0.874 1.00 91.56 179 LEU A O 1
ATOM 1323 N N . VAL A 1 180 ? 10.154 7.155 0.728 1.00 90.25 180 VAL A N 1
ATOM 1324 C CA . VAL A 1 180 ? 9.131 7.660 1.657 1.00 90.25 180 VAL A CA 1
ATOM 1325 C C . VAL A 1 180 ? 7.826 7.984 0.916 1.00 90.25 180 VAL A C 1
ATOM 1327 O O . VAL A 1 180 ? 7.261 9.069 1.030 1.00 90.25 180 VAL A O 1
ATOM 1330 N N . ASN A 1 181 ? 7.360 7.039 0.091 1.00 88.94 181 ASN A N 1
ATOM 1331 C CA . ASN A 1 181 ? 6.076 7.161 -0.588 1.00 88.94 181 ASN A CA 1
ATOM 1332 C C . ASN A 1 181 ? 4.963 7.084 0.457 1.00 88.94 181 ASN A C 1
ATOM 1334 O O . ASN A 1 181 ? 4.627 5.997 0.911 1.00 88.94 181 ASN A O 1
ATOM 1338 N N . CYS A 1 182 ? 4.424 8.236 0.835 1.00 88.12 182 CYS A N 1
ATOM 1339 C CA . CYS A 1 182 ? 3.377 8.326 1.841 1.00 88.12 182 CYS A CA 1
ATOM 1340 C C . CYS A 1 182 ? 1.995 8.253 1.166 1.00 88.12 182 CYS A C 1
ATOM 1342 O O . CYS A 1 182 ? 1.494 7.178 0.844 1.00 88.12 182 CYS A O 1
ATOM 1344 N N . ALA A 1 183 ? 1.416 9.395 0.803 1.00 85.38 183 ALA A N 1
ATOM 1345 C CA . ALA A 1 183 ? 0.107 9.472 0.155 1.00 85.38 183 ALA A CA 1
ATOM 1346 C C . ALA A 1 183 ? 0.170 9.540 -1.386 1.00 85.38 183 ALA A C 1
ATOM 1348 O O . ALA A 1 183 ? 1.232 9.668 -1.997 1.00 85.38 183 ALA A O 1
ATOM 1349 N N . GLY A 1 184 ? -0.996 9.476 -2.030 1.00 79.19 184 GLY A N 1
ATOM 1350 C CA . GLY A 1 184 ? -1.137 9.599 -3.480 1.00 79.19 184 GLY A CA 1
ATOM 1351 C C . GLY A 1 184 ? -2.601 9.643 -3.914 1.00 79.19 184 GLY A C 1
ATOM 1352 O O . GLY A 1 184 ? -3.499 9.351 -3.125 1.00 79.19 184 GLY A O 1
ATOM 1353 N N . GLY A 1 185 ? -2.843 10.022 -5.168 1.00 80.25 185 GLY A N 1
ATOM 1354 C CA . GLY A 1 185 ? -4.184 10.126 -5.740 1.00 80.25 185 GLY A CA 1
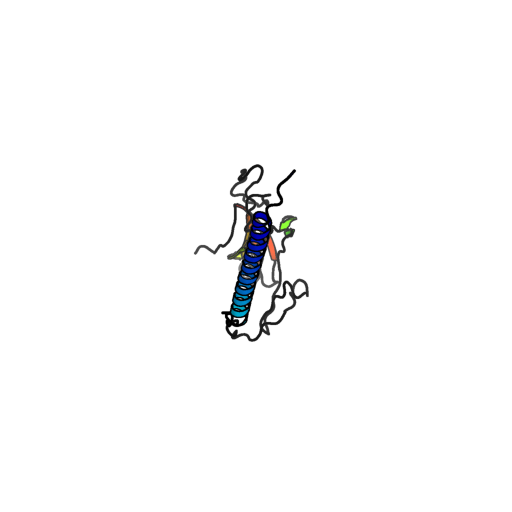ATOM 1355 C C . GLY A 1 185 ? -4.160 10.063 -7.269 1.00 80.25 185 GLY A C 1
ATOM 1356 O O . GLY A 1 185 ? -3.101 10.270 -7.866 1.00 80.25 185 GLY A O 1
ATOM 1357 N N . PRO A 1 186 ? -5.301 9.762 -7.910 1.00 83.56 186 PRO A N 1
ATOM 1358 C CA . PRO A 1 186 ? -5.384 9.735 -9.360 1.00 83.56 186 PRO A CA 1
ATOM 1359 C C . PRO A 1 186 ? -5.312 11.167 -9.904 1.00 83.56 186 PRO A C 1
ATOM 1361 O O . PRO A 1 186 ? -5.958 12.076 -9.378 1.00 83.56 186 PRO A O 1
ATOM 1364 N N . THR A 1 187 ? -4.522 11.372 -10.955 1.00 77.25 187 THR A N 1
ATOM 1365 C CA . THR A 1 187 ? -4.551 12.620 -11.727 1.00 77.25 187 THR A CA 1
ATOM 1366 C C . THR A 1 187 ? -5.832 12.675 -12.573 1.00 77.25 187 THR A C 1
ATOM 1368 O O . THR A 1 187 ? -6.218 11.623 -13.087 1.00 77.25 187 THR A O 1
ATOM 1371 N N . PRO A 1 188 ? -6.488 13.846 -12.717 1.00 71.75 188 PRO A N 1
ATOM 1372 C CA . PRO A 1 188 ? -7.680 14.008 -13.558 1.00 71.75 188 PRO A CA 1
ATOM 1373 C C . PRO A 1 188 ? -7.466 13.675 -15.038 1.00 71.75 188 PRO A C 1
ATOM 1375 O O . PRO A 1 188 ? -6.331 13.873 -15.530 1.00 71.75 188 PRO A O 1
#

Sequence (188 aa):
MPIFDPARRQVLKGSAAVMAAGALGSLSALQSRQAHAAASPSTQLAPVPSRYGPLAPVADQSTGLPLLQLQLPQGFSYRSFGWSGDRMDDGQPCPDRHDGMAVVGLRRPDWRPGSDPLRGLEYVLIRNHERGAGSPFRAPAMYDTGIVSGTQSAGGGTTTLSYGRRGWGSLEPSLGGTLVNCAGGPTP

Organism: NCBI:txid56449

Foldseek 3Di:
DDDDDVVVVVVVVVVVVVVVVVVVVVVVVVVVVVVCVVPPPPPPPPPDQDPLHDWAQAQAPAPRHSPPSRTDRPPDYHHDDQDAQDQFPVRDGRHDAKAAKEQQDWDQPPDDVPDDPQPRIKTKMKIWHQAAFAAKDDAPAEPDPDHPDDNTFANIAIWIWIQGPVGTDGIGGHYIGHHGGHYDYHDD

Radius of gyration: 30.45 Å; chains: 1; bounding box: 70×39×96 Å